Protein AF-A0ABD3QKC7-F1 (afdb_monomer)

Radius of gyration: 26.14 Å; Cα contacts (8 Å, |Δi|>4): 219; chains: 1; bounding box: 58×57×64 Å

Structure (mmCIF, N/CA/C/O backbone):
data_AF-A0ABD3QKC7-F1
#
_entry.id   AF-A0ABD3QKC7-F1
#
loop_
_atom_site.group_PDB
_atom_site.id
_atom_site.type_symbol
_atom_site.label_atom_id
_atom_site.label_alt_id
_atom_site.label_comp_id
_atom_site.label_asym_id
_atom_site.label_entity_id
_atom_site.label_seq_id
_atom_site.pdbx_PDB_ins_code
_atom_site.Cartn_x
_atom_site.Cartn_y
_atom_site.Cartn_z
_atom_site.occupancy
_atom_site.B_iso_or_equiv
_atom_site.auth_seq_id
_atom_site.auth_comp_id
_atom_site.auth_asym_id
_atom_site.auth_atom_id
_atom_site.pdbx_PDB_model_num
ATOM 1 N N . MET A 1 1 ? -6.812 -25.925 -1.167 1.00 49.53 1 MET A N 1
ATOM 2 C CA . MET A 1 1 ? -7.704 -25.688 -0.002 1.00 49.53 1 MET A CA 1
ATOM 3 C C . MET A 1 1 ? -7.138 -24.665 0.975 1.00 49.53 1 MET A C 1
ATOM 5 O O . MET A 1 1 ? -7.892 -23.784 1.347 1.00 49.53 1 MET A O 1
ATOM 9 N N . ALA A 1 2 ? -5.871 -24.757 1.408 1.00 46.62 2 ALA A N 1
ATOM 10 C CA . ALA A 1 2 ? -5.227 -23.645 2.121 1.00 46.62 2 ALA A CA 1
ATOM 11 C C . ALA A 1 2 ? -4.915 -22.477 1.170 1.00 46.62 2 ALA A C 1
ATOM 13 O O . ALA A 1 2 ? -5.170 -21.351 1.527 1.00 46.62 2 ALA A O 1
ATOM 14 N N . ALA A 1 3 ? -4.501 -22.750 -0.070 1.00 52.16 3 ALA A N 1
ATOM 15 C CA . ALA A 1 3 ? -4.244 -21.737 -1.102 1.00 52.16 3 ALA A CA 1
ATOM 16 C C . ALA A 1 3 ? -5.506 -21.183 -1.810 1.00 52.16 3 ALA A C 1
ATOM 18 O O . ALA A 1 3 ? -5.407 -20.630 -2.895 1.00 52.16 3 ALA A O 1
ATOM 19 N N . ASP A 1 4 ? -6.704 -21.417 -1.264 1.00 60.38 4 ASP A N 1
ATOM 20 C CA . ASP A 1 4 ? -7.935 -20.851 -1.834 1.00 60.38 4 ASP A CA 1
ATOM 21 C C . ASP A 1 4 ? -8.142 -19.450 -1.250 1.00 60.38 4 ASP A C 1
ATOM 23 O O . ASP A 1 4 ? -8.350 -19.309 -0.043 1.00 60.38 4 ASP A O 1
ATOM 27 N N . ASP A 1 5 ? -8.101 -18.426 -2.100 1.00 57.91 5 ASP A N 1
ATOM 28 C CA . ASP A 1 5 ? -8.222 -17.017 -1.711 1.00 57.91 5 ASP A CA 1
ATOM 29 C C . ASP A 1 5 ? -9.525 -16.692 -0.966 1.00 57.91 5 ASP A C 1
ATOM 31 O O . ASP A 1 5 ? -9.583 -15.737 -0.189 1.00 57.91 5 ASP A O 1
ATOM 35 N N . ASN A 1 6 ? -10.564 -17.516 -1.122 1.00 64.56 6 ASN A N 1
ATOM 36 C CA . ASN A 1 6 ? -11.823 -17.351 -0.397 1.00 64.56 6 ASN A CA 1
ATOM 37 C C . ASN A 1 6 ? -11.833 -18.021 0.993 1.00 64.56 6 ASN A C 1
ATOM 39 O O . ASN A 1 6 ? -12.769 -17.823 1.783 1.00 64.56 6 ASN A O 1
ATOM 43 N N . CYS A 1 7 ? -10.810 -18.809 1.339 1.00 69.00 7 CYS A N 1
ATOM 44 C CA . CYS A 1 7 ? -10.736 -19.543 2.598 1.00 69.00 7 CYS A CA 1
ATOM 45 C C . CYS A 1 7 ? -10.133 -18.687 3.725 1.00 69.00 7 CYS A C 1
ATOM 47 O O . CYS A 1 7 ? -8.927 -18.649 3.941 1.00 69.00 7 CYS A O 1
ATOM 49 N N . LYS A 1 8 ? -10.984 -18.016 4.513 1.00 72.38 8 LYS A N 1
ATOM 50 C CA . LYS A 1 8 ? -10.527 -17.200 5.656 1.00 72.38 8 LYS A CA 1
ATOM 51 C C . LYS A 1 8 ? -9.713 -18.029 6.664 1.00 72.38 8 LYS A C 1
ATOM 53 O O . LYS A 1 8 ? -10.213 -19.032 7.176 1.00 72.38 8 LYS A O 1
ATOM 58 N N . ALA A 1 9 ? -8.535 -17.536 7.052 1.00 75.12 9 ALA A N 1
ATOM 59 C CA . ALA A 1 9 ? -7.581 -18.231 7.927 1.00 75.12 9 ALA A CA 1
ATOM 60 C C . ALA A 1 9 ? -8.187 -18.797 9.231 1.00 75.12 9 ALA A C 1
ATOM 62 O O . ALA A 1 9 ? -7.941 -19.948 9.586 1.00 75.12 9 ALA A O 1
ATOM 63 N N . TYR A 1 10 ? -9.056 -18.051 9.926 1.00 77.88 10 TYR A N 1
ATOM 64 C CA . TYR A 1 10 ? -9.695 -18.558 11.152 1.00 77.88 10 TYR A CA 1
ATOM 65 C C . TYR A 1 10 ? -10.613 -19.771 10.896 1.00 77.88 10 TYR A C 1
ATOM 67 O O . TYR A 1 10 ? -10.738 -20.638 11.758 1.00 77.88 10 TYR A O 1
ATOM 75 N N . ARG A 1 11 ? -11.246 -19.866 9.714 1.00 78.12 11 ARG A N 1
ATOM 76 C CA . ARG A 1 11 ? -12.068 -21.025 9.318 1.00 78.12 11 ARG A CA 1
ATOM 77 C C . ARG A 1 11 ? -11.198 -22.226 8.971 1.00 78.12 11 ARG A C 1
ATOM 79 O O . ARG A 1 11 ? -11.583 -23.354 9.268 1.00 78.12 11 ARG A O 1
ATOM 86 N N . TRP A 1 12 ? -10.031 -21.979 8.383 1.00 82.00 12 TRP A N 1
ATOM 87 C CA . TRP A 1 12 ? -9.035 -23.014 8.142 1.00 82.00 12 TRP A CA 1
ATOM 88 C C . TRP A 1 12 ? -8.536 -23.607 9.467 1.00 82.00 12 TRP A C 1
ATOM 90 O O . TRP A 1 12 ? -8.654 -24.814 9.674 1.00 82.00 12 TRP A O 1
ATOM 100 N N . HIS A 1 13 ? -8.116 -22.769 10.423 1.00 79.69 13 HIS A N 1
ATOM 101 C CA . HIS A 1 13 ? -7.708 -23.240 11.752 1.00 79.69 13 HIS A CA 1
ATOM 102 C C . HIS A 1 13 ? -8.843 -23.930 12.507 1.00 79.69 13 HIS A C 1
ATOM 104 O O . HIS A 1 13 ? -8.597 -24.920 13.191 1.00 79.69 13 HIS A O 1
ATOM 110 N N . PHE A 1 14 ? -10.087 -23.470 12.356 1.00 82.19 14 PHE A N 1
ATOM 111 C CA . PHE A 1 14 ? -11.243 -24.154 12.931 1.00 82.19 14 PHE A CA 1
ATOM 112 C C . PHE A 1 14 ? -11.408 -25.578 12.381 1.00 82.19 14 PHE A C 1
ATOM 114 O O . PHE A 1 14 ? -11.665 -26.510 13.138 1.00 82.19 14 PHE A O 1
ATOM 121 N N . LYS A 1 15 ? -11.233 -25.764 11.069 1.00 83.75 15 LYS A N 1
ATOM 122 C CA . LYS A 1 15 ? -11.406 -27.067 10.420 1.00 83.75 15 LYS A CA 1
ATOM 123 C C . LYS A 1 15 ? -10.240 -28.021 10.684 1.00 83.75 15 LYS A C 1
ATOM 125 O O . LYS A 1 15 ? -10.477 -29.205 10.893 1.00 83.75 15 LYS A O 1
ATOM 130 N N . TYR A 1 16 ? -9.007 -27.518 10.666 1.00 81.06 16 TYR A N 1
ATOM 131 C CA . TYR A 1 16 ? -7.815 -28.367 10.679 1.00 81.06 16 TYR A CA 1
ATOM 132 C C . TYR A 1 16 ? -7.067 -28.349 12.015 1.00 81.06 16 TYR A C 1
ATOM 134 O O . TYR A 1 16 ? -6.617 -29.392 12.458 1.00 81.06 16 TYR A O 1
ATOM 142 N N . SER A 1 17 ? -6.976 -27.220 12.721 1.00 80.94 17 SER A N 1
ATOM 143 C CA . SER A 1 17 ? -6.138 -27.109 13.932 1.00 80.94 17 SER A CA 1
ATOM 144 C C . SER A 1 17 ? -6.917 -27.201 15.251 1.00 80.94 17 SER A C 1
ATOM 146 O O . SER A 1 17 ? -6.368 -27.643 16.262 1.00 80.94 17 SER A O 1
ATOM 148 N N . TYR A 1 18 ? -8.181 -26.770 15.268 1.00 81.50 18 TYR A N 1
ATOM 149 C CA . TYR A 1 18 ? -8.979 -26.594 16.489 1.00 81.50 18 TYR A CA 1
ATOM 150 C C . TYR A 1 18 ? -9.268 -27.906 17.217 1.00 81.50 18 TYR A C 1
ATOM 152 O O . TYR A 1 18 ? -9.187 -27.955 18.441 1.00 81.50 18 TYR A O 1
ATOM 160 N N . GLN A 1 19 ? -9.586 -28.969 16.473 1.00 82.56 19 GLN A N 1
ATOM 161 C CA . GLN A 1 19 ? -9.831 -30.294 17.053 1.00 82.56 19 GLN A CA 1
ATOM 162 C C . GLN A 1 19 ? -8.537 -31.088 17.279 1.00 82.56 19 GLN A C 1
ATOM 164 O O . GLN A 1 19 ? -8.495 -31.946 18.155 1.00 82.56 19 GLN A O 1
ATOM 169 N N . GLN A 1 20 ? -7.475 -30.788 16.524 1.00 81.12 20 GLN A N 1
ATOM 170 C CA . GLN A 1 20 ? -6.199 -31.505 16.601 1.00 81.12 20 GLN A CA 1
ATOM 171 C C . GLN A 1 20 ? -5.325 -31.050 17.777 1.00 81.12 20 GLN A C 1
ATOM 173 O O . GLN A 1 20 ? -4.552 -31.837 18.316 1.00 81.12 20 GLN A O 1
ATOM 178 N N . THR A 1 21 ? -5.453 -29.793 18.214 1.00 81.31 21 THR A N 1
ATOM 179 C CA . THR A 1 21 ? -4.645 -29.237 19.308 1.00 81.31 21 THR A CA 1
ATOM 180 C C . THR A 1 21 ? -5.534 -28.692 20.422 1.00 81.31 21 THR A C 1
ATOM 182 O O . THR A 1 21 ? -6.470 -27.932 20.191 1.00 81.31 21 THR A O 1
ATOM 185 N N . LYS A 1 22 ? -5.231 -29.050 21.676 1.00 79.38 22 LYS A N 1
ATOM 186 C CA . LYS A 1 22 ? -6.063 -28.656 22.830 1.00 79.38 22 LYS A CA 1
ATOM 187 C C . LYS A 1 22 ? -6.044 -27.146 23.110 1.00 79.38 22 LYS A C 1
ATOM 189 O O . LYS A 1 22 ? -7.022 -26.623 23.650 1.00 79.38 22 LYS A O 1
ATOM 194 N N . VAL A 1 23 ? -4.943 -26.470 22.763 1.00 79.75 23 VAL A N 1
ATOM 195 C CA . VAL A 1 23 ? -4.662 -25.069 23.130 1.00 79.75 23 VAL A CA 1
ATOM 196 C C . VAL A 1 23 ? -4.372 -24.199 21.904 1.00 79.75 23 VAL A C 1
ATOM 198 O O . VAL A 1 23 ? -5.058 -23.200 21.699 1.00 79.75 23 VAL A O 1
ATOM 201 N N . LEU A 1 24 ? -3.407 -24.580 21.062 1.00 77.88 24 LEU A N 1
ATOM 202 C CA . LEU A 1 24 ? -2.926 -23.725 19.966 1.00 77.88 24 LEU A CA 1
ATOM 203 C C . LEU A 1 24 ? -4.003 -23.419 18.916 1.00 77.88 24 LEU A C 1
ATOM 205 O O . LEU A 1 24 ? -4.149 -22.275 18.499 1.00 77.88 24 LEU A O 1
ATOM 209 N N . GLY A 1 25 ? -4.831 -24.395 18.551 1.00 78.44 25 GLY A N 1
ATOM 210 C CA . GLY A 1 25 ? -5.924 -24.209 17.597 1.00 78.44 25 GLY A CA 1
ATOM 211 C C . GLY A 1 25 ? -7.016 -23.282 18.129 1.00 78.44 25 GLY A C 1
ATOM 212 O O . GLY A 1 25 ? -7.559 -22.471 17.377 1.00 78.44 25 GLY A O 1
ATOM 213 N N . LYS A 1 26 ? -7.297 -23.336 19.439 1.00 82.38 26 LYS A N 1
ATOM 214 C CA . LYS A 1 26 ? -8.214 -22.395 20.102 1.00 82.38 26 LYS A CA 1
ATOM 215 C C . LYS A 1 26 ? -7.640 -20.981 20.104 1.00 82.38 26 LYS A C 1
ATOM 217 O O . LYS A 1 26 ? -8.355 -20.042 19.762 1.00 82.38 26 LYS A O 1
ATOM 222 N N . LEU A 1 27 ? -6.358 -20.840 20.445 1.00 81.69 27 LEU A N 1
ATOM 223 C CA . LEU A 1 27 ? -5.660 -19.555 20.449 1.00 81.69 27 LEU A CA 1
ATOM 224 C C . LEU A 1 27 ? -5.645 -18.924 19.051 1.00 81.69 27 LEU A C 1
ATOM 226 O O . LEU A 1 27 ? -6.044 -17.772 18.908 1.00 81.69 27 LEU A O 1
ATOM 230 N N . ALA A 1 28 ? -5.280 -19.691 18.021 1.00 80.25 28 ALA A N 1
ATOM 231 C CA . ALA A 1 28 ? -5.269 -19.231 16.635 1.00 80.25 28 ALA A CA 1
ATOM 232 C C . ALA A 1 28 ? -6.654 -18.735 16.191 1.00 80.25 28 ALA A C 1
ATOM 234 O O . ALA A 1 28 ? -6.777 -17.640 15.645 1.00 80.25 28 ALA A O 1
ATOM 235 N N . CYS A 1 29 ? -7.722 -19.481 16.501 1.00 80.94 29 CYS A N 1
ATOM 236 C CA . CYS A 1 29 ? -9.087 -19.046 16.199 1.00 80.94 29 CYS A CA 1
ATOM 237 C C . CYS A 1 29 ? -9.448 -17.740 16.922 1.00 80.94 29 CYS A C 1
ATOM 239 O O . CYS A 1 29 ? -10.023 -16.844 16.310 1.00 80.94 29 CYS A O 1
ATOM 241 N N . LEU A 1 30 ? -9.096 -17.601 18.204 1.00 79.88 30 LEU A N 1
ATOM 242 C CA . LEU A 1 30 ? -9.386 -16.392 18.978 1.00 79.88 30 LEU A CA 1
ATOM 243 C C . LEU A 1 30 ? -8.638 -15.173 18.440 1.00 79.88 30 LEU A C 1
ATOM 245 O O . LEU A 1 30 ? -9.254 -14.127 18.251 1.00 79.88 30 LEU A O 1
ATOM 249 N N . VAL A 1 31 ? -7.342 -15.303 18.161 1.00 80.06 31 VAL A N 1
ATOM 250 C CA . VAL A 1 31 ? -6.516 -14.213 17.624 1.00 80.06 31 VAL A CA 1
ATOM 251 C C . VAL A 1 31 ? -7.019 -13.783 16.245 1.00 80.06 31 VAL A C 1
ATOM 253 O O . VAL A 1 31 ? -7.258 -12.597 16.031 1.00 80.06 31 VAL A O 1
ATOM 256 N N . LEU A 1 32 ? -7.282 -14.735 15.348 1.00 76.69 32 LEU A N 1
ATOM 257 C CA . LEU A 1 32 ? -7.680 -14.457 13.964 1.00 76.69 32 LEU A CA 1
ATOM 258 C C . LEU A 1 32 ? -9.161 -14.066 13.808 1.00 76.69 32 LEU A C 1
ATOM 260 O O . LEU A 1 32 ? -9.553 -13.534 12.772 1.00 76.69 32 LEU A O 1
ATOM 264 N N . SER A 1 33 ? -9.999 -14.320 14.818 1.00 76.00 33 SER A N 1
ATOM 265 C CA . SER A 1 33 ? -11.412 -13.900 14.830 1.00 76.00 33 SER A CA 1
ATOM 266 C C . SER A 1 33 ? -11.614 -12.424 15.186 1.00 76.00 33 SER A C 1
ATOM 268 O O . SER A 1 33 ? -12.692 -11.872 14.942 1.00 76.00 33 SER A O 1
ATOM 270 N N . LYS A 1 34 ? -10.598 -11.763 15.759 1.00 75.88 34 LYS A N 1
ATOM 271 C CA . LYS A 1 34 ? -10.686 -10.357 16.165 1.00 75.88 34 LYS A CA 1
ATOM 272 C C . LYS A 1 34 ? -10.708 -9.459 14.933 1.00 75.88 34 LYS A C 1
ATOM 274 O O . LYS A 1 34 ? -9.722 -9.309 14.226 1.00 75.88 34 LYS A O 1
ATOM 279 N N . ILE A 1 35 ? -11.850 -8.817 14.707 1.00 74.06 35 ILE A N 1
ATOM 280 C CA . ILE A 1 35 ? -12.051 -7.919 13.562 1.00 74.06 35 ILE A CA 1
ATOM 281 C C . ILE A 1 35 ? -11.315 -6.581 13.757 1.00 74.06 35 ILE A C 1
ATOM 283 O O . ILE A 1 35 ? -10.941 -5.926 12.788 1.00 74.06 35 ILE A O 1
ATOM 287 N N . LEU A 1 36 ? -11.127 -6.156 15.010 1.00 73.75 36 LEU A N 1
ATOM 288 C CA . LEU A 1 36 ? -10.512 -4.883 15.383 1.00 73.75 36 LEU A CA 1
ATOM 289 C C . LEU A 1 36 ? -9.556 -5.080 16.567 1.00 73.75 36 LEU A C 1
ATOM 291 O O . LEU A 1 36 ? -9.815 -5.901 17.446 1.00 73.75 36 LEU A O 1
ATOM 295 N N . GLY A 1 37 ? -8.480 -4.291 16.602 1.00 78.19 37 GLY A N 1
ATOM 296 C CA . GLY A 1 37 ? -7.593 -4.163 17.764 1.00 78.19 37 GLY A CA 1
ATOM 297 C C . GLY A 1 37 ? -8.126 -3.195 18.833 1.00 78.19 37 GLY A C 1
ATOM 298 O O . GLY A 1 37 ? -9.148 -2.527 18.639 1.00 78.19 37 GLY A O 1
ATOM 299 N N . ILE A 1 38 ? -7.398 -3.081 19.950 1.00 80.31 38 ILE A N 1
ATOM 300 C CA . ILE A 1 38 ? -7.804 -2.307 21.139 1.00 80.31 38 ILE A CA 1
ATOM 301 C C . ILE A 1 38 ? -7.946 -0.795 20.884 1.00 80.31 38 ILE A C 1
ATOM 303 O O . ILE A 1 38 ? -8.857 -0.166 21.420 1.00 80.31 38 ILE A O 1
ATOM 307 N N . GLY A 1 39 ? -7.154 -0.219 19.974 1.00 82.69 39 GLY A N 1
ATOM 308 C CA . GLY A 1 39 ? -7.138 1.231 19.730 1.00 82.69 39 GLY A CA 1
ATOM 309 C C . GLY A 1 39 ? -8.471 1.830 19.251 1.00 82.69 39 GLY A C 1
ATOM 310 O O . GLY A 1 39 ? -8.743 3.013 19.456 1.00 82.69 39 GLY A O 1
ATOM 311 N N . THR A 1 40 ? -9.363 1.037 18.643 1.00 80.69 40 THR A N 1
ATOM 312 C CA . THR A 1 40 ? -10.711 1.535 18.295 1.00 80.69 40 THR A CA 1
ATOM 313 C C . THR A 1 40 ? -11.579 1.716 19.540 1.00 80.69 40 THR A C 1
ATOM 315 O O . THR A 1 40 ? -12.308 2.704 19.638 1.00 80.69 40 THR A O 1
ATOM 318 N N . ALA A 1 41 ? -11.468 0.809 20.513 1.00 82.75 41 ALA A N 1
ATOM 319 C CA . ALA A 1 41 ? -12.153 0.941 21.792 1.00 82.75 41 ALA A CA 1
ATOM 320 C C . ALA A 1 41 ? -11.623 2.149 22.582 1.00 82.75 41 ALA A C 1
ATOM 322 O O . ALA A 1 41 ? -12.416 2.911 23.133 1.00 82.75 41 ALA A O 1
ATOM 323 N N . GLU A 1 42 ? -10.312 2.397 22.555 1.00 88.31 42 GLU A N 1
ATOM 324 C CA . GLU A 1 42 ? -9.696 3.561 23.207 1.00 88.31 42 GLU A CA 1
ATOM 325 C C . GLU A 1 42 ? -10.167 4.894 22.614 1.00 88.31 42 GLU A C 1
ATOM 327 O O . GLU A 1 42 ? -10.550 5.808 23.351 1.00 88.31 42 GLU A O 1
ATOM 332 N N . ARG A 1 43 ? -10.221 5.005 21.278 1.00 85.56 43 ARG A N 1
ATOM 333 C CA . ARG A 1 43 ? -10.761 6.196 20.596 1.00 85.56 43 ARG A CA 1
ATOM 334 C C . ARG A 1 43 ? -12.222 6.451 20.959 1.00 85.56 43 ARG A C 1
ATOM 336 O O . ARG A 1 43 ? -12.604 7.591 21.224 1.00 85.56 43 ARG A O 1
ATOM 343 N N . ASN A 1 44 ? -13.026 5.393 21.023 1.00 86.56 44 ASN A N 1
ATOM 344 C CA . ASN A 1 44 ? -14.421 5.477 21.445 1.00 86.56 44 ASN A CA 1
ATOM 345 C C . ASN A 1 44 ? -14.549 5.920 22.907 1.00 86.56 44 ASN A C 1
ATOM 347 O O . ASN A 1 44 ? -15.368 6.781 23.231 1.00 86.56 44 ASN A O 1
ATOM 351 N N . TRP A 1 45 ? -13.694 5.397 23.784 1.00 87.69 45 TRP A N 1
ATOM 352 C CA . TRP A 1 45 ? -13.650 5.797 25.185 1.00 87.69 45 TRP A CA 1
ATOM 353 C C . TRP A 1 45 ? -13.248 7.264 25.365 1.00 87.69 45 TRP A C 1
ATOM 355 O O . TRP A 1 45 ? -13.809 7.953 26.215 1.00 87.69 45 TRP A O 1
ATOM 365 N N . LYS A 1 46 ? -12.343 7.791 24.530 1.00 88.31 46 LYS A N 1
ATOM 366 C CA . LYS A 1 46 ? -11.983 9.219 24.527 1.00 88.31 46 LYS A CA 1
ATOM 367 C C . LYS A 1 46 ? -13.206 10.122 24.313 1.00 88.31 46 LYS A C 1
ATOM 369 O O . LYS A 1 46 ? -13.341 11.119 25.018 1.00 88.31 46 LYS A O 1
ATOM 374 N N . GLN A 1 47 ? -14.122 9.751 23.415 1.00 84.69 47 GLN A N 1
ATOM 375 C CA . GLN A 1 47 ? -15.366 10.504 23.184 1.00 84.69 47 GLN A CA 1
ATOM 376 C C . GLN A 1 47 ? -16.299 10.462 24.399 1.00 84.69 47 GLN A C 1
ATOM 378 O O . GLN A 1 47 ? -16.844 11.487 24.803 1.00 84.69 47 GLN A O 1
ATOM 383 N N . VAL A 1 48 ? -16.432 9.296 25.036 1.00 86.12 48 VAL A N 1
ATOM 384 C CA . VAL A 1 48 ? -17.227 9.151 26.267 1.00 86.12 48 VAL A CA 1
ATOM 385 C C . VAL A 1 48 ? -16.634 9.985 27.407 1.00 86.12 48 VAL A C 1
ATOM 387 O O . VAL A 1 48 ? -17.377 10.647 28.134 1.00 86.12 48 VAL A O 1
ATOM 390 N N . LYS A 1 49 ? -15.301 10.011 27.542 1.00 88.69 49 LYS A N 1
ATOM 391 C CA . LYS A 1 49 ? -14.606 10.848 28.530 1.00 88.69 49 LYS A CA 1
ATOM 392 C C . LYS A 1 49 ? -14.872 12.336 28.313 1.00 88.69 49 LYS A C 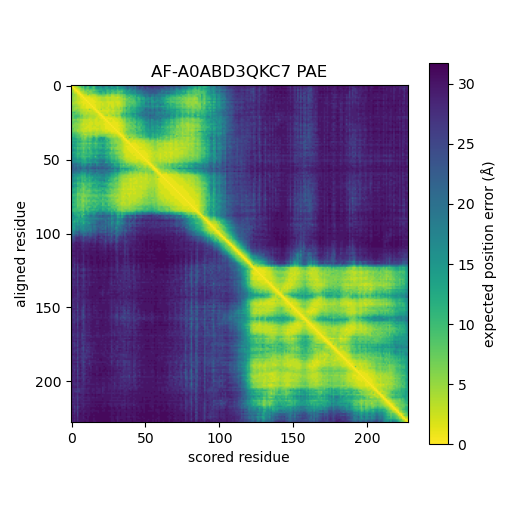1
ATOM 394 O O . LYS A 1 49 ? -15.152 13.015 29.290 1.00 88.69 49 LYS A O 1
ATOM 399 N N . ALA A 1 50 ? -14.856 12.818 27.069 1.00 85.06 50 ALA A N 1
ATOM 400 C CA . ALA A 1 50 ? -15.113 14.227 26.751 1.00 85.06 50 ALA A CA 1
ATOM 401 C C . ALA A 1 50 ? -16.531 14.693 27.138 1.00 85.06 50 ALA A C 1
ATOM 403 O O . ALA A 1 50 ? -16.745 15.862 27.456 1.00 85.06 50 ALA A O 1
ATOM 404 N N . VAL A 1 51 ? -17.510 13.784 27.127 1.00 85.38 51 VAL A N 1
ATOM 405 C CA . VAL A 1 51 ? -18.861 14.073 27.629 1.00 85.38 51 VAL A CA 1
ATOM 406 C C . VAL A 1 51 ? -18.907 14.050 29.150 1.00 85.38 51 VAL A C 1
ATOM 408 O O . VAL A 1 51 ? -19.474 14.956 29.752 1.00 85.38 51 VAL A O 1
ATOM 411 N N . LYS A 1 52 ? -18.267 13.060 29.786 1.00 83.81 52 LYS A N 1
ATOM 412 C CA . LYS A 1 52 ? -18.204 12.974 31.254 1.00 83.81 52 LYS A CA 1
ATOM 413 C C . LYS A 1 52 ? -17.438 14.132 31.897 1.00 83.81 52 LYS A C 1
ATOM 415 O O . LYS A 1 52 ? -17.814 14.560 32.978 1.00 83.81 52 LYS A O 1
ATOM 420 N N . SER A 1 53 ? -16.392 14.641 31.247 1.00 85.69 53 SER A N 1
ATOM 421 C CA . SER A 1 53 ? -15.606 15.782 31.730 1.00 85.69 53 SER A CA 1
ATOM 422 C C . SER A 1 53 ? -16.292 17.133 31.519 1.00 85.69 53 SER A C 1
ATOM 424 O O . SER A 1 53 ? -15.721 18.160 31.867 1.00 85.69 53 SER A O 1
ATOM 426 N N . GLY A 1 54 ? -17.483 17.163 30.910 1.00 80.06 54 GLY A N 1
ATOM 427 C CA . GLY A 1 54 ? -18.189 18.405 30.606 1.00 80.06 54 GLY A CA 1
ATOM 428 C C . GLY A 1 54 ? -17.594 19.195 29.437 1.00 80.06 54 GLY A C 1
ATOM 429 O O . GLY A 1 54 ? -18.133 20.230 29.075 1.00 80.06 54 GLY A O 1
ATOM 430 N N . GLN A 1 55 ? -16.544 18.710 28.766 1.00 81.62 55 GLN A N 1
ATOM 431 C CA . GLN A 1 55 ? -15.977 19.388 27.591 1.00 81.62 55 GLN A CA 1
ATOM 432 C C . GLN A 1 55 ? -16.975 19.454 26.418 1.00 81.62 55 GLN A C 1
ATOM 434 O O . GLN A 1 55 ? -16.878 20.314 25.546 1.00 81.62 55 GLN A O 1
ATOM 439 N N . ARG A 1 56 ? -17.961 18.548 26.399 1.00 74.44 56 ARG A N 1
ATOM 440 C CA . ARG A 1 56 ? -19.050 18.505 25.416 1.00 74.44 56 ARG A CA 1
ATOM 441 C C . ARG A 1 56 ? -20.436 18.580 26.069 1.00 74.44 56 ARG A C 1
ATOM 443 O O . ARG A 1 56 ? -21.262 17.695 25.855 1.00 74.44 56 ARG A O 1
ATOM 450 N N . VAL A 1 57 ? -20.711 19.663 26.803 1.00 70.50 57 VAL A N 1
ATOM 451 C CA . VAL A 1 57 ? -21.979 19.887 27.541 1.00 70.50 57 VAL A CA 1
ATOM 452 C C . VAL A 1 57 ? -23.261 19.744 26.704 1.00 70.50 57 VAL A C 1
ATOM 454 O O . VAL A 1 57 ? -24.265 19.252 27.205 1.00 70.50 57 VAL A O 1
ATOM 457 N N . ASN A 1 58 ? -23.232 20.092 25.413 1.00 75.31 58 ASN A N 1
ATOM 458 C CA . ASN A 1 58 ? -24.418 20.032 24.540 1.00 75.31 58 ASN A CA 1
ATOM 459 C C . ASN A 1 58 ? -24.701 18.632 23.961 1.00 75.31 58 ASN A C 1
ATOM 461 O O . ASN A 1 58 ? -25.692 18.425 23.251 1.00 75.31 58 ASN A O 1
ATOM 465 N N . THR A 1 59 ? -23.832 17.654 24.232 1.00 75.75 59 THR A N 1
ATOM 466 C CA . THR A 1 59 ? -23.938 16.298 23.680 1.00 75.75 59 THR A CA 1
ATOM 467 C C . THR A 1 59 ? -24.346 15.353 24.797 1.00 75.75 59 THR A C 1
ATOM 469 O O . THR A 1 59 ? -23.539 15.001 25.650 1.00 75.75 59 THR A O 1
ATOM 472 N N . SER A 1 60 ? -25.611 14.928 24.799 1.00 81.38 60 SER A N 1
ATOM 473 C CA . SER A 1 60 ? -26.072 13.934 25.767 1.00 81.38 60 SER A CA 1
ATOM 474 C C . SER A 1 60 ? -25.361 12.590 25.566 1.00 81.38 60 SER A C 1
ATOM 476 O O . SER A 1 60 ? -24.849 12.269 24.482 1.00 81.38 60 SER A O 1
ATOM 478 N N . ILE A 1 61 ? -25.359 11.771 26.618 1.00 83.69 61 ILE A N 1
ATOM 479 C CA . ILE A 1 61 ? -24.739 10.444 26.596 1.00 83.69 61 ILE A CA 1
ATOM 480 C C . ILE A 1 61 ? -25.334 9.542 25.503 1.00 83.69 61 ILE A C 1
ATOM 482 O O . ILE A 1 61 ? -24.600 8.796 24.859 1.00 83.69 61 ILE A O 1
ATOM 486 N N . ASP A 1 62 ? -26.626 9.691 25.198 1.00 86.06 62 ASP A N 1
ATOM 487 C CA . ASP A 1 62 ? -27.305 8.938 24.139 1.00 86.06 62 ASP A CA 1
ATOM 488 C C . ASP A 1 62 ? -26.811 9.289 22.737 1.00 86.06 62 ASP A C 1
ATOM 490 O O . ASP A 1 62 ? -26.590 8.397 21.912 1.00 86.06 62 ASP A O 1
ATOM 494 N N . LYS A 1 63 ? -26.606 10.583 22.453 1.00 86.81 63 LYS A N 1
ATOM 495 C CA . LYS A 1 63 ? -26.045 11.031 21.167 1.00 86.81 63 LYS A CA 1
ATOM 496 C C . LYS A 1 63 ? -24.626 10.492 20.993 1.00 86.81 63 LYS A C 1
ATOM 498 O O . LYS A 1 63 ? -24.277 9.998 19.924 1.00 86.81 63 LYS A O 1
ATOM 503 N N . THR A 1 64 ? -23.853 10.500 22.072 1.00 85.81 64 THR A N 1
ATOM 504 C CA . THR A 1 64 ? -22.474 9.998 22.102 1.00 85.81 64 THR A CA 1
ATOM 505 C C . THR A 1 64 ? -22.418 8.491 21.915 1.00 85.81 64 THR A C 1
ATOM 507 O O . THR A 1 64 ? -21.617 8.003 21.123 1.00 85.81 64 THR A O 1
ATOM 510 N N . ARG A 1 65 ? -23.324 7.741 22.555 1.00 86.50 65 ARG A N 1
ATOM 511 C CA . ARG A 1 65 ? -23.465 6.296 22.348 1.00 86.50 65 ARG A CA 1
ATOM 512 C C . ARG A 1 65 ? -23.736 5.976 20.881 1.00 86.50 65 ARG A C 1
ATOM 514 O O . ARG A 1 65 ? -23.073 5.111 20.321 1.00 86.50 65 ARG A O 1
ATOM 521 N N . LYS A 1 66 ? -24.667 6.693 20.242 1.00 90.25 66 LYS A N 1
ATOM 522 C CA . LYS A 1 66 ? -24.971 6.513 18.812 1.00 90.25 66 LYS A CA 1
ATOM 523 C C . LYS A 1 66 ? -23.755 6.813 17.934 1.00 90.25 66 LYS A C 1
ATOM 525 O O . LYS A 1 66 ? -23.430 6.007 17.071 1.00 90.25 66 LYS A O 1
ATOM 530 N N . GLN A 1 67 ? -23.052 7.918 18.183 1.00 85.50 67 GLN A N 1
ATOM 531 C CA . GLN A 1 67 ? -21.838 8.279 17.440 1.00 85.50 67 GLN A CA 1
ATOM 532 C C . GLN A 1 67 ? -20.737 7.220 17.575 1.00 85.50 67 GLN A C 1
ATOM 534 O O . GLN A 1 67 ? -20.169 6.791 16.573 1.00 85.50 67 GLN A O 1
ATOM 539 N N . VAL A 1 68 ? -20.479 6.758 18.801 1.00 87.12 68 VAL A N 1
ATOM 540 C CA . VAL A 1 68 ? -19.496 5.708 19.095 1.00 87.12 68 VAL A CA 1
ATOM 541 C C . VAL A 1 68 ? -19.861 4.396 18.399 1.00 87.12 68 VAL A C 1
ATOM 543 O O . VAL A 1 68 ? -18.991 3.765 17.804 1.00 87.12 68 VAL A O 1
ATOM 546 N N . LEU A 1 69 ? -21.137 3.999 18.423 1.00 87.19 69 LEU A N 1
ATOM 547 C CA . LEU A 1 69 ? -21.608 2.780 17.760 1.00 87.19 69 LEU A CA 1
ATOM 548 C C . LEU A 1 69 ? -21.477 2.862 16.236 1.00 87.19 69 LEU A C 1
ATOM 550 O O . LEU A 1 69 ? -20.936 1.940 15.631 1.00 87.19 69 LEU A O 1
ATOM 554 N N . ILE A 1 70 ? -21.903 3.971 15.621 1.00 88.12 70 ILE A N 1
ATOM 555 C CA . ILE A 1 70 ? -21.788 4.181 14.168 1.00 88.12 70 ILE A CA 1
ATOM 556 C C . ILE A 1 70 ? -20.317 4.140 13.744 1.00 88.12 70 ILE A C 1
ATOM 558 O O . ILE A 1 70 ? -19.961 3.459 12.783 1.00 88.12 70 ILE A O 1
ATOM 562 N N . TYR A 1 71 ? -19.445 4.826 14.486 1.00 84.50 71 TYR A N 1
ATOM 563 C CA . TYR A 1 71 ? -18.015 4.824 14.204 1.00 84.50 71 TYR A CA 1
ATOM 564 C C . TYR A 1 71 ? -17.400 3.429 14.372 1.00 84.50 71 TYR A C 1
ATOM 566 O O . TYR A 1 71 ? -16.656 2.982 13.500 1.00 84.50 71 TYR A O 1
ATOM 574 N N . ALA A 1 72 ? -17.736 2.712 15.450 1.00 82.56 72 ALA A N 1
ATOM 575 C CA . ALA A 1 72 ? -17.267 1.348 15.684 1.00 82.56 72 ALA A CA 1
ATOM 576 C C . ALA A 1 72 ? -17.685 0.405 14.549 1.00 82.56 72 ALA A C 1
ATOM 578 O O . ALA A 1 72 ? -16.848 -0.327 14.024 1.00 82.56 72 ALA A O 1
ATOM 579 N N . GLN A 1 73 ? -18.950 0.470 14.129 1.00 85.50 73 GLN A N 1
ATOM 580 C CA . GLN A 1 73 ? -19.488 -0.354 13.052 1.00 85.50 73 GLN A CA 1
ATOM 581 C C . GLN A 1 73 ? -18.828 -0.032 11.706 1.00 85.50 73 GLN A C 1
ATOM 583 O O . GLN A 1 73 ? -18.425 -0.942 10.984 1.00 85.50 73 GLN A O 1
ATOM 588 N N . TYR A 1 74 ? -18.626 1.249 11.390 1.00 86.94 74 TYR A N 1
ATOM 589 C CA . TYR A 1 74 ? -17.891 1.660 10.194 1.00 86.94 74 TYR A CA 1
ATOM 590 C C . TYR A 1 74 ? -16.447 1.137 10.196 1.00 86.94 74 TYR A C 1
ATOM 592 O O . TYR A 1 74 ? -15.979 0.582 9.199 1.00 86.94 74 TYR A O 1
ATOM 600 N N . GLN A 1 75 ? -15.738 1.263 11.324 1.00 82.38 75 GLN A N 1
ATOM 601 C CA . GLN A 1 75 ? -14.380 0.731 11.450 1.00 82.38 75 GLN A CA 1
ATOM 602 C C . GLN A 1 75 ? -14.362 -0.790 11.322 1.00 82.38 75 GLN A C 1
ATOM 604 O O . GLN A 1 75 ? -13.480 -1.321 10.651 1.00 82.38 75 GLN A O 1
ATOM 609 N N . GLN A 1 76 ? -15.350 -1.482 11.894 1.00 83.31 76 GLN A N 1
ATOM 610 C CA . GLN A 1 76 ? -15.513 -2.927 11.769 1.00 83.31 76 GLN A CA 1
ATOM 611 C C . GLN A 1 76 ? -15.702 -3.334 10.305 1.00 83.31 76 GLN A C 1
ATOM 613 O O . GLN A 1 76 ? -14.980 -4.203 9.830 1.00 83.31 76 GLN A O 1
ATOM 618 N N . MET A 1 77 ? -16.590 -2.670 9.561 1.00 82.81 77 MET A N 1
ATOM 619 C CA . MET A 1 77 ? -16.808 -2.936 8.133 1.00 82.81 77 MET A CA 1
ATOM 620 C C . MET A 1 77 ? -15.549 -2.662 7.300 1.00 82.81 77 MET A C 1
ATOM 622 O O . MET A 1 77 ? -15.154 -3.476 6.466 1.00 82.81 77 MET A O 1
ATOM 626 N N . ARG A 1 78 ? -14.861 -1.543 7.556 1.00 82.31 78 ARG A N 1
ATOM 627 C CA . ARG A 1 78 ? -13.608 -1.194 6.870 1.00 82.31 78 ARG A CA 1
ATOM 628 C C . ARG A 1 78 ? -12.481 -2.175 7.198 1.00 82.31 78 ARG A C 1
ATOM 630 O O . ARG A 1 78 ? -11.656 -2.475 6.335 1.00 82.31 78 ARG A O 1
ATOM 637 N N . ALA A 1 79 ? -12.404 -2.652 8.437 1.00 79.38 79 ALA A N 1
ATOM 638 C CA . ALA A 1 79 ? -11.442 -3.664 8.851 1.00 79.38 79 ALA A CA 1
ATOM 639 C C . ALA A 1 79 ? -11.779 -5.033 8.258 1.00 79.38 79 ALA A C 1
ATOM 641 O O . ALA A 1 79 ? -10.873 -5.682 7.764 1.00 79.38 79 ALA A O 1
ATOM 642 N N . GLN A 1 80 ? -13.054 -5.427 8.184 1.00 77.44 80 GLN A N 1
ATOM 643 C CA . GLN A 1 80 ? -13.485 -6.640 7.481 1.00 77.44 80 GLN A CA 1
ATOM 644 C C . GLN A 1 80 ? -13.131 -6.590 5.997 1.00 77.44 80 GLN A C 1
ATOM 646 O O . GLN A 1 80 ? -12.604 -7.563 5.478 1.00 77.44 80 GLN A O 1
ATOM 651 N N . ALA A 1 81 ? -13.356 -5.461 5.321 1.00 77.75 81 ALA A N 1
ATOM 652 C CA . ALA A 1 81 ? -12.978 -5.300 3.920 1.00 77.75 81 ALA A CA 1
ATOM 653 C C . ALA A 1 81 ? -11.456 -5.405 3.714 1.00 77.75 81 ALA A C 1
ATOM 655 O O . ALA A 1 81 ? -11.006 -6.026 2.757 1.00 77.75 81 ALA A O 1
ATOM 656 N N . ARG A 1 82 ? -10.653 -4.835 4.626 1.00 75.06 82 ARG A N 1
ATOM 657 C CA . ARG A 1 82 ? -9.186 -4.988 4.615 1.00 75.06 82 ARG A CA 1
ATOM 658 C C . ARG A 1 82 ? -8.753 -6.414 4.936 1.00 75.06 82 ARG A C 1
ATOM 660 O O . ARG A 1 82 ? -7.902 -6.946 4.243 1.00 75.06 82 ARG A O 1
ATOM 667 N N . ALA A 1 83 ? -9.363 -7.033 5.940 1.00 68.69 83 ALA A N 1
ATOM 668 C CA . ALA A 1 83 ? -9.086 -8.400 6.341 1.00 68.69 83 ALA A CA 1
ATOM 669 C C . ALA A 1 83 ? -9.427 -9.373 5.217 1.00 68.69 83 ALA A C 1
ATOM 671 O O . ALA A 1 83 ? -8.621 -10.238 4.958 1.00 68.69 83 ALA A O 1
ATOM 672 N N . ILE A 1 84 ? -10.538 -9.200 4.494 1.00 68.69 84 ILE A N 1
ATOM 673 C CA . ILE A 1 84 ? -10.871 -10.019 3.316 1.00 68.69 84 ILE A CA 1
ATOM 674 C C . ILE A 1 84 ? -9.785 -9.897 2.238 1.00 68.69 84 ILE A C 1
ATOM 676 O O . ILE A 1 84 ? -9.383 -10.908 1.681 1.00 68.69 84 ILE A O 1
ATOM 680 N N . LYS A 1 85 ? -9.270 -8.684 1.989 1.00 66.06 85 LYS A N 1
ATOM 681 C CA . LYS A 1 85 ? -8.159 -8.467 1.045 1.00 66.06 85 LYS A CA 1
ATOM 682 C C . LYS A 1 85 ? -6.838 -9.088 1.512 1.00 66.06 85 LYS A C 1
ATOM 684 O O . LYS A 1 85 ? -6.063 -9.538 0.683 1.00 66.06 85 LYS A O 1
ATOM 689 N N . LEU A 1 86 ? -6.570 -9.077 2.819 1.00 63.06 86 LEU A N 1
ATOM 690 C CA . LEU A 1 86 ? -5.333 -9.595 3.418 1.00 63.06 86 LEU A CA 1
ATOM 691 C C . LEU A 1 86 ? -5.400 -11.093 3.753 1.00 63.06 86 LEU A C 1
ATOM 6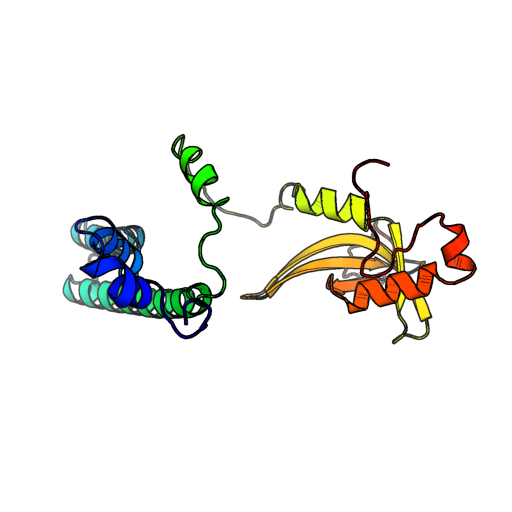93 O O . LEU A 1 86 ? -4.365 -11.725 3.899 1.00 63.06 86 LEU A O 1
ATOM 697 N N . SER A 1 87 ? -6.600 -11.659 3.893 1.00 57.50 87 SER A N 1
ATOM 698 C CA . SER A 1 87 ? -6.839 -13.058 4.261 1.00 57.50 87 SER A CA 1
ATOM 699 C C . SER A 1 87 ? -6.932 -13.991 3.059 1.00 57.50 87 SER A C 1
ATOM 701 O O . SER A 1 87 ? -7.372 -15.125 3.240 1.00 57.50 87 SER A O 1
ATOM 703 N N . ALA A 1 88 ? -6.593 -13.514 1.857 1.00 58.81 88 ALA A N 1
ATOM 704 C CA . ALA A 1 88 ? -6.378 -14.371 0.702 1.00 58.81 88 ALA A CA 1
ATOM 705 C C . ALA A 1 88 ? -5.266 -15.359 1.071 1.00 58.81 88 ALA A C 1
ATOM 707 O O . ALA A 1 88 ? -4.135 -14.975 1.376 1.00 58.81 88 ALA A O 1
ATOM 708 N N . ALA A 1 89 ? -5.635 -16.629 1.179 1.00 48.22 89 ALA A N 1
ATOM 709 C CA . ALA A 1 89 ? -4.858 -17.631 1.889 1.00 48.22 89 ALA A CA 1
ATOM 710 C C . ALA A 1 89 ? -3.613 -18.126 1.115 1.00 48.22 89 ALA A C 1
ATOM 712 O O . ALA A 1 89 ? -2.924 -19.036 1.568 1.00 48.22 89 ALA A O 1
ATOM 713 N N . GLY A 1 90 ? -3.271 -17.468 0.000 1.00 50.03 90 GLY A N 1
ATOM 714 C CA . GLY A 1 90 ? -1.976 -17.579 -0.676 1.00 50.03 90 GLY A CA 1
ATOM 715 C C . GLY A 1 90 ? -0.801 -16.872 0.023 1.00 50.03 90 GLY A C 1
ATOM 716 O O . GLY A 1 90 ? 0.334 -17.081 -0.383 1.00 50.03 90 GLY A O 1
ATOM 717 N N . LYS A 1 91 ? -1.035 -16.069 1.075 1.00 50.34 91 LYS A N 1
ATOM 718 C CA . LYS A 1 91 ? 0.015 -15.440 1.914 1.00 50.34 91 LYS A CA 1
ATOM 719 C C . LYS A 1 91 ? -0.003 -15.964 3.354 1.00 50.34 91 LYS A C 1
ATOM 721 O O . LYS A 1 91 ? -0.122 -15.190 4.304 1.00 50.34 91 LYS A O 1
ATOM 726 N N . LEU A 1 92 ? 0.009 -17.281 3.541 1.00 47.59 92 LEU A N 1
ATOM 727 C CA . LEU A 1 92 ? 0.212 -17.835 4.879 1.00 47.59 92 LEU A CA 1
ATOM 728 C C . LEU A 1 92 ? 1.709 -17.889 5.201 1.00 47.59 92 LEU A C 1
ATOM 730 O O . LEU A 1 92 ? 2.490 -18.303 4.355 1.00 47.59 92 LEU A O 1
ATOM 734 N N . TRP A 1 93 ? 2.023 -17.478 6.432 1.00 47.78 93 TRP A N 1
ATOM 735 C CA . TRP A 1 93 ? 3.290 -17.590 7.158 1.00 47.78 93 TRP A CA 1
ATOM 736 C C . TRP A 1 93 ? 4.263 -18.621 6.574 1.00 47.78 93 TRP A C 1
ATOM 738 O O . TRP A 1 93 ? 3.978 -19.821 6.606 1.00 47.78 93 TRP A O 1
ATOM 748 N N . GLU A 1 94 ? 5.411 -18.156 6.086 1.00 48.28 94 GLU A N 1
ATOM 749 C CA . GLU A 1 94 ? 6.551 -19.028 5.802 1.00 48.28 94 GLU A CA 1
ATOM 750 C C . GLU A 1 94 ? 7.360 -19.239 7.090 1.00 48.28 94 GLU A C 1
ATOM 752 O O . GLU A 1 94 ? 7.361 -18.393 7.982 1.00 48.28 94 GLU A O 1
ATOM 757 N N . ASP A 1 95 ? 8.110 -20.340 7.198 1.00 51.72 95 ASP A N 1
ATOM 758 C CA . ASP A 1 95 ? 8.954 -20.637 8.374 1.00 51.72 95 ASP A CA 1
ATOM 759 C C . ASP A 1 95 ? 9.979 -19.521 8.696 1.00 51.72 95 ASP A C 1
ATOM 761 O O . ASP A 1 95 ? 10.544 -19.473 9.793 1.00 51.72 95 ASP A O 1
ATOM 765 N N . LYS A 1 96 ? 10.211 -18.598 7.753 1.00 53.06 96 LYS A N 1
ATOM 766 C CA . LYS A 1 96 ? 11.001 -17.374 7.941 1.00 53.06 96 LYS A CA 1
ATOM 767 C C . LYS A 1 96 ? 10.313 -16.361 8.869 1.00 53.06 96 LYS A C 1
ATOM 769 O O . LYS A 1 96 ? 10.991 -15.776 9.710 1.00 53.06 96 LYS A O 1
ATOM 774 N N . ASP A 1 97 ? 8.988 -16.240 8.817 1.00 46.19 97 ASP A N 1
ATOM 775 C CA . ASP A 1 97 ? 8.205 -15.278 9.608 1.00 46.19 97 ASP A CA 1
ATOM 776 C C . ASP A 1 97 ? 8.183 -15.633 11.110 1.00 46.19 97 ASP A C 1
ATOM 778 O O . ASP A 1 97 ? 8.014 -14.774 11.979 1.00 46.19 97 ASP A O 1
ATOM 782 N N . CYS A 1 98 ? 8.399 -16.909 11.458 1.00 42.44 98 CYS A N 1
ATOM 783 C CA . CYS A 1 98 ? 8.512 -17.349 12.851 1.00 42.44 98 CYS A CA 1
ATOM 784 C C . CYS A 1 98 ? 9.842 -16.952 13.512 1.00 42.44 98 CYS A C 1
ATOM 786 O O . CYS A 1 98 ? 9.906 -16.909 14.740 1.00 42.44 98 CYS A O 1
ATOM 788 N N . LYS A 1 99 ? 10.891 -16.648 12.732 1.00 44.88 99 LYS A N 1
ATOM 789 C CA . LYS A 1 99 ? 12.181 -16.180 13.269 1.00 44.88 99 LYS A CA 1
ATOM 790 C C . LYS A 1 99 ? 12.160 -14.688 13.608 1.00 44.88 99 LYS A C 1
ATOM 792 O O . LYS A 1 99 ? 12.801 -14.287 14.573 1.00 44.88 99 LYS A O 1
ATOM 797 N N . GLU A 1 100 ? 11.388 -13.886 12.877 1.00 37.28 100 GLU A N 1
ATOM 798 C CA . GLU A 1 100 ? 11.324 -12.430 13.073 1.00 37.28 100 GLU A CA 1
ATOM 799 C C . GLU A 1 100 ? 10.523 -12.001 14.310 1.00 37.28 100 GLU A C 1
ATOM 801 O O . GLU A 1 100 ? 10.888 -11.028 14.968 1.00 37.28 100 GLU A O 1
ATOM 806 N N . ILE A 1 101 ? 9.483 -12.745 14.707 1.00 38.19 101 ILE A N 1
ATOM 807 C CA . ILE A 1 101 ? 8.668 -12.397 15.893 1.00 38.19 101 ILE A CA 1
ATOM 808 C C . ILE A 1 101 ? 9.488 -12.427 17.197 1.00 38.19 101 ILE A C 1
ATOM 810 O O . ILE A 1 101 ? 9.130 -11.767 18.173 1.00 38.19 101 ILE A O 1
ATOM 814 N N . GLN A 1 102 ? 10.618 -13.135 17.224 1.00 36.81 102 GLN A N 1
ATOM 815 C CA . GLN A 1 102 ? 11.499 -13.163 18.389 1.00 36.81 102 GLN A CA 1
ATOM 816 C C . GLN A 1 102 ? 12.303 -11.856 18.580 1.00 36.81 102 GLN A C 1
ATOM 818 O O . GLN A 1 102 ? 12.903 -11.683 19.637 1.00 36.81 102 GLN A O 1
ATOM 823 N N . MET A 1 103 ? 12.283 -10.918 17.619 1.00 30.92 103 MET A N 1
ATOM 824 C CA . MET A 1 103 ? 13.089 -9.685 17.647 1.00 30.92 103 MET A CA 1
ATOM 825 C C . MET A 1 103 ? 12.323 -8.380 17.934 1.00 30.92 103 MET A C 1
ATOM 827 O O . MET A 1 103 ? 12.957 -7.345 18.098 1.00 30.92 103 MET A O 1
ATOM 831 N N . SER A 1 104 ? 10.989 -8.377 18.029 1.00 35.06 104 SER A N 1
ATOM 832 C CA . SER A 1 104 ? 10.198 -7.130 18.121 1.00 35.06 104 SER A CA 1
ATOM 833 C C . SER A 1 104 ? 9.621 -6.825 19.515 1.00 35.06 104 SER A C 1
ATOM 835 O O . SER A 1 104 ? 8.572 -6.193 19.622 1.00 35.06 104 SER A O 1
ATOM 837 N N . LEU A 1 105 ? 10.249 -7.317 20.588 1.00 34.62 105 LEU A N 1
ATOM 838 C CA . LEU A 1 105 ? 9.794 -7.122 21.976 1.00 34.62 105 LEU A CA 1
ATOM 839 C C . LEU A 1 105 ? 10.482 -5.957 22.715 1.00 34.62 105 LEU A C 1
ATOM 841 O O . LEU A 1 105 ? 10.210 -5.767 23.898 1.00 34.62 105 LEU A O 1
ATOM 845 N N . GLU A 1 106 ? 11.302 -5.147 22.040 1.00 35.94 106 GLU A N 1
ATOM 846 C CA . GLU A 1 106 ? 11.976 -3.990 22.645 1.00 35.94 106 GLU A CA 1
ATOM 847 C C . GLU A 1 106 ? 11.598 -2.660 21.946 1.00 35.94 106 GLU A C 1
ATOM 849 O O . GLU A 1 106 ? 11.884 -2.446 20.773 1.00 35.94 106 GLU A O 1
ATOM 854 N N . GLU A 1 107 ? 10.940 -1.808 22.748 1.00 36.66 107 GLU A N 1
ATOM 855 C CA . GLU A 1 107 ? 10.775 -0.336 22.718 1.00 36.66 107 GLU A CA 1
ATOM 856 C C . GLU A 1 107 ? 9.752 0.399 21.804 1.00 36.66 107 GLU A C 1
ATOM 858 O O . GLU A 1 107 ? 9.694 0.277 20.584 1.00 36.66 107 GLU A O 1
ATOM 863 N N . GLU A 1 108 ? 8.938 1.231 22.482 1.00 40.50 108 GLU A N 1
ATOM 864 C CA . GLU A 1 108 ? 7.962 2.227 21.998 1.00 40.50 108 GLU A CA 1
ATOM 865 C C . GLU A 1 108 ? 8.616 3.582 21.604 1.00 40.50 108 GLU A C 1
ATOM 867 O O . GLU A 1 108 ? 9.691 3.902 22.101 1.00 40.50 108 GLU A O 1
ATOM 872 N N . 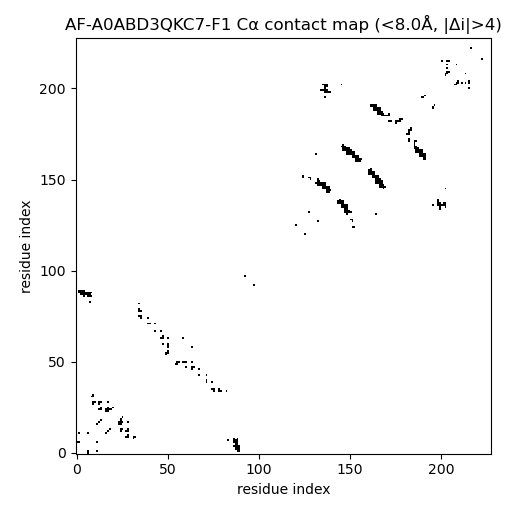VAL A 1 109 ? 7.909 4.446 20.838 1.00 35.00 109 VAL A N 1
ATOM 873 C CA . VAL A 1 109 ? 7.405 5.802 21.244 1.00 35.00 109 VAL A CA 1
ATOM 874 C C . VAL A 1 109 ? 7.142 6.767 20.043 1.00 35.00 109 VAL A C 1
ATOM 876 O O . VAL A 1 109 ? 8.036 7.093 19.276 1.00 35.00 109 VAL A O 1
ATOM 879 N N . ALA A 1 110 ? 5.881 7.243 19.974 1.00 36.09 110 ALA A N 1
ATOM 880 C CA . ALA A 1 110 ? 5.272 8.535 19.547 1.00 36.09 110 ALA A CA 1
ATOM 881 C C . ALA A 1 110 ? 5.640 9.333 18.256 1.00 36.09 110 ALA A C 1
ATOM 883 O O . ALA A 1 110 ? 6.779 9.716 18.024 1.00 36.09 110 ALA A O 1
ATOM 884 N N . GLU A 1 111 ? 4.583 9.776 17.544 1.00 35.91 111 GLU A N 1
ATOM 885 C CA . GLU A 1 111 ? 4.557 10.875 16.543 1.00 35.91 111 GLU A CA 1
ATOM 886 C C . GLU A 1 111 ? 3.898 12.169 17.081 1.00 35.91 111 GLU A C 1
ATOM 888 O O . GLU A 1 111 ? 3.085 12.110 18.015 1.00 35.91 111 GLU A O 1
ATOM 893 N N . PRO A 1 112 ? 4.162 13.327 16.431 1.00 38.75 112 PRO A N 1
ATOM 894 C CA . PRO A 1 112 ? 3.079 14.017 15.695 1.00 38.75 112 PRO A CA 1
ATOM 895 C C . PRO A 1 112 ? 3.460 14.601 14.297 1.00 38.75 112 PRO A C 1
ATOM 897 O O . PRO A 1 112 ? 4.537 15.171 14.143 1.00 38.75 112 PRO A O 1
ATOM 900 N N . GLU A 1 113 ? 2.536 14.514 13.314 1.00 44.28 113 GLU A N 1
ATOM 901 C CA . GLU A 1 113 ? 2.495 15.213 11.988 1.00 44.28 113 GLU A CA 1
ATOM 902 C C . GLU A 1 113 ? 2.255 16.744 12.173 1.00 44.28 113 GLU A C 1
ATOM 904 O O . GLU A 1 113 ? 1.606 17.119 13.150 1.00 44.28 113 GLU A O 1
ATOM 909 N N . GLU A 1 114 ? 2.753 17.730 11.400 1.00 37.31 114 GLU A N 1
ATOM 910 C CA . GLU A 1 114 ? 2.823 18.063 9.945 1.00 37.31 114 GLU A CA 1
ATOM 911 C C . GLU A 1 114 ? 3.956 19.132 9.725 1.00 37.31 114 GLU A C 1
ATOM 913 O O . GLU A 1 114 ? 4.397 19.678 10.741 1.00 37.31 114 GLU A O 1
ATOM 918 N N . PRO A 1 115 ? 4.450 19.529 8.513 1.00 34.78 115 PRO A N 1
ATOM 919 C CA . PRO A 1 115 ? 3.862 19.530 7.161 1.00 34.78 115 PRO A CA 1
ATOM 920 C C . PRO A 1 115 ? 4.644 18.669 6.151 1.00 34.78 115 PRO A C 1
ATOM 922 O O . PRO A 1 115 ? 5.512 17.901 6.538 1.00 34.78 115 PRO A O 1
ATOM 925 N N . ILE A 1 116 ? 4.291 18.749 4.862 1.00 49.38 116 ILE A N 1
ATOM 926 C CA . ILE A 1 116 ? 4.956 18.067 3.737 1.00 49.38 116 ILE A CA 1
ATOM 927 C C . ILE A 1 116 ? 6.446 18.433 3.749 1.00 49.38 116 ILE A C 1
ATOM 929 O O . ILE A 1 116 ? 6.852 19.477 3.248 1.00 49.38 116 ILE A O 1
ATOM 933 N N . VAL A 1 117 ? 7.241 17.581 4.383 1.00 34.66 117 VAL A N 1
ATOM 934 C CA . VAL A 1 117 ? 8.696 17.610 4.355 1.00 34.66 117 VAL A CA 1
ATOM 935 C C . VAL A 1 117 ? 9.089 16.515 3.387 1.00 34.66 117 VAL A C 1
ATOM 937 O O . VAL A 1 117 ? 8.586 15.396 3.506 1.00 34.66 117 VAL A O 1
ATOM 940 N N . GLU A 1 118 ? 9.941 16.863 2.424 1.00 37.94 118 GLU A N 1
ATOM 941 C CA . GLU A 1 118 ? 10.762 15.929 1.658 1.00 37.94 118 GLU A CA 1
ATOM 942 C C . GLU A 1 118 ? 11.192 14.806 2.600 1.00 37.94 118 GLU A C 1
ATOM 944 O O . GLU A 1 118 ? 12.000 15.000 3.513 1.00 37.94 118 GLU A O 1
ATOM 949 N N . GLY A 1 119 ? 10.505 13.668 2.483 1.00 30.11 119 GLY A N 1
ATOM 950 C CA . GLY A 1 119 ? 10.703 12.557 3.392 1.00 30.11 119 GLY A CA 1
ATOM 951 C C . GLY A 1 119 ? 12.173 12.201 3.324 1.00 30.11 119 GLY A C 1
ATOM 952 O O . GLY A 1 119 ? 12.707 12.105 2.223 1.00 30.11 119 GLY A O 1
ATOM 953 N N . LYS A 1 120 ? 12.821 12.084 4.492 1.00 37.62 120 LYS A N 1
ATOM 954 C CA . LYS A 1 120 ? 14.181 11.545 4.642 1.00 37.62 120 LYS A CA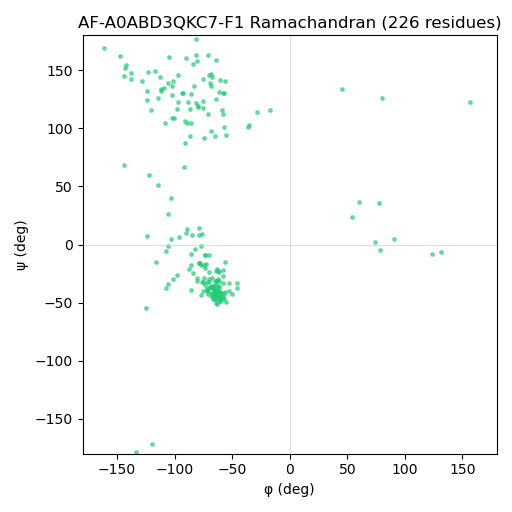 1
ATOM 955 C C . LYS A 1 120 ? 14.424 10.553 3.518 1.00 37.62 120 LYS A C 1
ATOM 957 O O . LYS A 1 120 ? 13.702 9.556 3.523 1.00 37.62 120 LYS A O 1
ATOM 962 N N . VAL A 1 121 ? 15.358 10.869 2.607 1.00 40.91 121 VAL A N 1
ATOM 963 C CA . VAL A 1 121 ? 15.733 10.035 1.456 1.00 40.91 121 VAL A CA 1
ATOM 964 C C . VAL A 1 121 ? 15.643 8.596 1.915 1.00 40.91 121 VAL A C 1
ATOM 966 O O . VAL A 1 121 ? 16.444 8.153 2.746 1.00 40.91 121 VAL A O 1
ATOM 969 N N . GLY A 1 122 ? 14.559 7.933 1.515 1.00 45.91 122 GLY A N 1
ATOM 970 C CA . GLY A 1 122 ? 14.280 6.607 2.025 1.00 45.91 122 GLY A CA 1
ATOM 971 C C . GLY A 1 122 ? 15.459 5.746 1.614 1.00 45.91 122 GLY A C 1
ATOM 972 O O . GLY A 1 122 ? 15.959 5.894 0.499 1.00 45.91 122 GLY A O 1
ATOM 973 N N . THR A 1 123 ? 15.909 4.835 2.469 1.00 59.31 123 THR A N 1
ATOM 974 C CA . THR A 1 123 ? 16.901 3.820 2.081 1.00 59.31 123 THR A CA 1
ATOM 975 C C . THR A 1 123 ? 16.528 3.180 0.736 1.00 59.31 123 THR A C 1
ATOM 977 O O . THR A 1 123 ? 17.393 2.900 -0.085 1.00 59.31 123 THR A O 1
ATOM 980 N N . GLU A 1 124 ? 15.224 3.050 0.474 1.00 62.34 124 GLU A N 1
ATOM 981 C CA . GLU A 1 124 ? 14.649 2.588 -0.788 1.00 62.34 124 GLU A CA 1
ATOM 982 C C . GLU A 1 124 ? 14.762 3.574 -1.956 1.00 62.34 124 GLU A C 1
ATOM 984 O O . GLU A 1 124 ? 15.059 3.147 -3.064 1.00 62.34 124 GLU A O 1
ATOM 989 N N . GLU A 1 125 ? 14.576 4.879 -1.751 1.00 68.88 125 GLU A N 1
ATOM 990 C CA . GLU A 1 125 ? 14.768 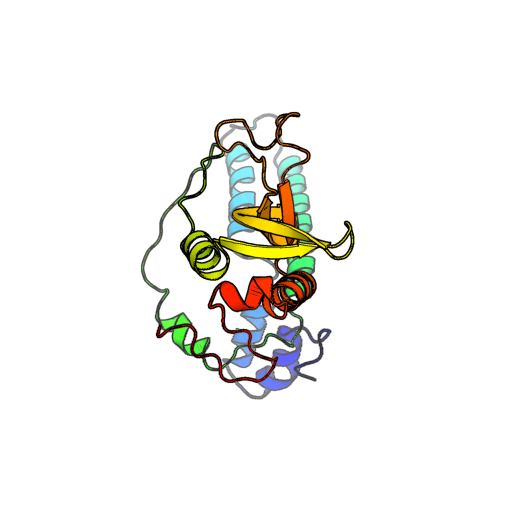5.873 -2.819 1.00 68.88 125 GLU A CA 1
ATOM 991 C C . GLU A 1 125 ? 16.236 5.939 -3.231 1.00 68.88 125 GLU A C 1
ATOM 993 O O . GLU A 1 125 ? 16.532 5.907 -4.420 1.00 68.88 125 GLU A O 1
ATOM 998 N N . ALA A 1 126 ? 17.159 5.935 -2.264 1.00 70.88 126 ALA A N 1
ATOM 999 C CA . ALA A 1 126 ? 18.592 5.862 -2.536 1.00 70.88 126 ALA A CA 1
ATOM 1000 C C . ALA A 1 126 ? 18.974 4.555 -3.250 1.00 70.88 126 ALA A C 1
ATOM 1002 O O . ALA A 1 126 ? 19.752 4.580 -4.202 1.00 70.88 126 ALA A O 1
ATOM 1003 N N . ARG A 1 127 ? 18.392 3.418 -2.845 1.00 70.44 127 ARG A N 1
ATOM 1004 C CA . ARG A 1 127 ? 18.616 2.118 -3.495 1.00 70.44 127 ARG A CA 1
ATOM 1005 C C . ARG A 1 127 ? 18.076 2.088 -4.925 1.00 70.44 127 ARG A C 1
ATOM 1007 O O . ARG A 1 127 ? 18.763 1.621 -5.829 1.00 70.44 127 ARG A O 1
ATOM 1014 N N . LEU A 1 128 ? 16.871 2.609 -5.151 1.00 74.56 128 LEU A N 1
ATOM 1015 C CA . LEU A 1 128 ? 16.275 2.714 -6.484 1.00 74.56 128 LEU A CA 1
ATOM 1016 C C . LEU A 1 128 ? 17.046 3.702 -7.363 1.00 74.56 128 LEU A C 1
ATOM 1018 O O . LEU A 1 128 ? 17.251 3.422 -8.539 1.00 74.56 128 LEU A O 1
ATOM 1022 N N . MET A 1 129 ? 17.538 4.805 -6.801 1.00 77.62 129 MET A N 1
ATOM 1023 C CA . MET A 1 129 ? 18.429 5.729 -7.501 1.00 77.62 129 MET A CA 1
ATOM 1024 C C . MET A 1 129 ? 19.770 5.091 -7.853 1.00 77.62 129 MET A C 1
ATOM 1026 O O . MET A 1 129 ? 20.256 5.302 -8.955 1.00 77.62 129 MET A O 1
ATOM 1030 N N . SER A 1 130 ? 20.340 4.263 -6.977 1.00 73.44 130 SER A N 1
ATOM 1031 C CA . SER A 1 130 ? 21.560 3.511 -7.288 1.00 73.44 130 SER A CA 1
ATOM 1032 C C . SER A 1 130 ? 21.347 2.486 -8.402 1.00 73.44 130 SER A C 1
ATOM 1034 O O . SER A 1 130 ? 22.281 2.190 -9.136 1.00 73.44 130 SER A O 1
ATOM 1036 N N . LYS A 1 131 ? 20.136 1.927 -8.517 1.00 74.38 131 LYS A N 1
ATOM 1037 C CA . LYS A 1 131 ? 19.812 0.889 -9.503 1.00 74.38 131 LYS A CA 1
ATOM 1038 C C . LYS A 1 131 ? 19.398 1.450 -10.863 1.00 74.38 131 LYS A C 1
ATOM 1040 O O . LYS A 1 131 ? 19.724 0.866 -11.888 1.00 74.38 131 LYS A O 1
ATOM 1045 N N . TYR A 1 132 ? 18.629 2.534 -10.864 1.00 77.25 132 TYR A N 1
ATOM 1046 C CA . TYR A 1 132 ? 17.985 3.065 -12.067 1.00 77.25 132 TYR A CA 1
ATOM 1047 C C . TYR A 1 132 ? 18.470 4.462 -12.453 1.00 77.25 132 TYR A C 1
ATOM 1049 O O . TYR A 1 132 ? 18.198 4.904 -13.565 1.00 77.25 132 TYR A O 1
ATOM 1057 N N . GLY A 1 133 ? 19.150 5.179 -11.558 1.00 79.25 133 GLY A N 1
ATOM 1058 C CA . GLY A 1 133 ? 19.654 6.519 -11.834 1.00 79.25 133 GLY A CA 1
ATOM 1059 C C . GLY A 1 133 ? 20.651 6.504 -12.989 1.00 79.25 133 GLY A C 1
ATOM 1060 O O . GLY A 1 133 ? 21.558 5.679 -13.029 1.00 79.25 133 GLY A O 1
ATOM 1061 N N . GLY A 1 134 ? 20.465 7.410 -13.947 1.00 78.81 134 GLY A N 1
ATOM 1062 C CA . GLY A 1 134 ? 21.305 7.506 -15.140 1.00 78.81 134 GLY A CA 1
ATOM 1063 C C . GLY A 1 134 ? 21.004 6.471 -16.227 1.00 78.81 134 GLY A C 1
ATOM 1064 O O . GLY A 1 134 ? 21.573 6.586 -17.313 1.00 78.81 134 GLY A O 1
ATOM 1065 N N . LEU A 1 135 ? 20.100 5.510 -15.990 1.00 82.75 135 LEU A N 1
ATOM 1066 C CA . LEU A 1 135 ? 19.666 4.600 -17.046 1.00 82.75 135 LEU A CA 1
ATOM 1067 C C . LEU A 1 135 ? 18.870 5.349 -18.108 1.00 82.75 135 LEU A C 1
ATOM 1069 O O . LEU A 1 135 ? 18.093 6.266 -17.813 1.00 82.75 135 LEU A O 1
ATOM 1073 N N . LYS A 1 136 ? 19.061 4.910 -19.347 1.00 83.88 136 LYS A N 1
ATOM 1074 C CA . LYS A 1 136 ? 18.347 5.408 -20.510 1.00 83.88 136 LYS A CA 1
ATOM 1075 C C . LYS A 1 136 ? 17.249 4.427 -20.897 1.00 83.88 136 LYS A C 1
ATOM 1077 O O . LYS A 1 136 ? 17.430 3.213 -20.833 1.00 83.88 136 LYS A O 1
ATOM 1082 N N . LEU A 1 137 ? 16.107 4.966 -21.292 1.00 81.94 137 LEU A N 1
ATOM 1083 C CA . LEU A 1 137 ? 14.965 4.205 -21.782 1.00 81.94 137 LEU A CA 1
ATOM 1084 C C . LEU A 1 137 ? 14.515 4.769 -23.124 1.00 81.94 137 LEU A C 1
ATOM 1086 O O . LEU A 1 137 ? 14.539 5.983 -23.330 1.00 81.94 137 LEU A O 1
ATOM 1090 N N . CYS A 1 138 ? 14.134 3.873 -24.029 1.00 80.38 138 CYS A N 1
ATOM 1091 C CA . CYS A 1 138 ? 13.568 4.227 -25.321 1.00 80.38 138 CYS A CA 1
ATOM 1092 C C . CYS A 1 138 ? 12.048 4.138 -25.218 1.00 80.38 138 CYS A C 1
ATOM 1094 O O . CYS A 1 138 ? 11.510 3.061 -24.972 1.00 80.38 138 CYS A O 1
ATOM 1096 N N . ASP A 1 139 ? 11.370 5.264 -25.390 1.00 78.75 139 ASP A N 1
ATOM 1097 C CA . ASP A 1 139 ? 9.917 5.293 -25.461 1.00 78.75 139 ASP A CA 1
ATOM 1098 C C . ASP A 1 139 ? 9.471 5.017 -26.900 1.00 78.75 139 ASP A C 1
ATOM 1100 O O . ASP A 1 139 ? 9.598 5.860 -27.796 1.00 78.75 139 ASP A O 1
ATOM 1104 N N . ILE A 1 140 ? 8.983 3.796 -27.104 1.00 73.06 140 ILE A N 1
ATOM 1105 C CA . ILE A 1 140 ? 8.547 3.267 -28.398 1.00 73.06 140 ILE A CA 1
ATOM 1106 C C . ILE A 1 140 ? 7.253 3.956 -28.862 1.00 73.06 140 ILE A C 1
ATOM 1108 O O . ILE A 1 140 ? 7.049 4.130 -30.066 1.00 73.06 140 ILE A O 1
ATOM 1112 N N . ASP A 1 141 ? 6.405 4.399 -27.930 1.00 69.94 141 ASP A N 1
ATOM 1113 C CA . ASP A 1 141 ? 5.100 4.989 -28.235 1.00 69.94 141 ASP A CA 1
ATOM 1114 C C . ASP A 1 141 ? 5.233 6.431 -28.749 1.00 69.94 141 ASP A C 1
ATOM 1116 O O . ASP A 1 141 ? 4.474 6.862 -29.621 1.00 69.94 141 ASP A O 1
ATOM 1120 N N . GLU A 1 142 ? 6.245 7.167 -28.279 1.00 69.56 142 GLU A N 1
ATOM 1121 C CA . GLU A 1 142 ? 6.551 8.536 -28.715 1.00 69.56 142 GLU A CA 1
ATOM 1122 C C . GLU A 1 142 ? 7.747 8.613 -29.688 1.00 69.56 142 GLU A C 1
ATOM 1124 O O . GLU A 1 142 ? 8.567 9.533 -29.639 1.00 69.56 142 GLU A O 1
ATOM 1129 N N . GLY A 1 143 ? 7.842 7.656 -30.617 1.00 68.44 143 GLY A N 1
ATOM 1130 C CA . GLY A 1 143 ? 8.758 7.743 -31.761 1.00 68.44 143 GLY A CA 1
ATOM 1131 C C . GLY A 1 143 ? 10.222 7.441 -31.436 1.00 68.44 143 GLY A C 1
ATOM 1132 O O . GLY A 1 143 ? 11.113 8.046 -32.033 1.00 68.44 143 GLY A O 1
ATOM 1133 N N . ASN A 1 144 ? 10.471 6.500 -30.522 1.00 71.62 144 ASN A N 1
ATOM 1134 C CA . ASN A 1 144 ? 11.801 6.066 -30.083 1.00 71.62 144 ASN A CA 1
ATOM 1135 C C . ASN A 1 144 ? 12.638 7.189 -29.455 1.00 71.62 144 ASN A C 1
ATOM 1137 O O . ASN A 1 144 ? 13.856 7.263 -29.643 1.00 71.62 144 ASN A O 1
ATOM 1141 N N . ARG A 1 145 ? 11.996 8.094 -28.712 1.00 80.31 145 ARG A N 1
ATOM 1142 C CA . ARG A 1 145 ? 12.729 9.113 -27.956 1.00 80.31 145 ARG A CA 1
ATOM 1143 C C . ARG A 1 145 ? 13.487 8.457 -26.800 1.00 80.31 145 ARG A C 1
ATOM 1145 O O . ARG A 1 145 ? 12.963 7.586 -26.107 1.00 80.31 145 ARG A O 1
ATOM 1152 N N . VAL A 1 146 ? 14.716 8.908 -26.574 1.00 82.75 146 VAL A N 1
ATOM 1153 C CA . VAL A 1 146 ? 15.571 8.406 -25.493 1.00 82.75 146 VAL A CA 1
ATOM 1154 C C . VAL A 1 146 ? 15.471 9.347 -24.298 1.00 82.75 146 VAL A C 1
ATOM 1156 O O . VAL A 1 146 ? 15.748 10.540 -24.420 1.00 82.75 146 VAL A O 1
ATOM 1159 N N . MET A 1 147 ? 15.082 8.813 -23.142 1.00 83.56 147 MET A N 1
ATOM 1160 C CA . MET A 1 147 ? 14.956 9.556 -21.887 1.00 83.56 147 MET A CA 1
ATOM 1161 C C . MET A 1 147 ? 15.924 9.010 -20.838 1.00 83.56 147 MET A C 1
ATOM 1163 O O . MET A 1 147 ? 16.197 7.813 -20.815 1.00 83.56 147 MET A O 1
ATOM 1167 N N . THR A 1 148 ? 16.397 9.869 -19.937 1.00 85.75 148 THR A N 1
ATOM 1168 C CA . THR A 1 148 ? 17.316 9.497 -18.851 1.00 85.75 148 THR A CA 1
ATOM 1169 C C . THR A 1 148 ? 16.627 9.613 -17.501 1.00 85.75 148 THR A C 1
ATOM 1171 O O . THR A 1 148 ? 16.016 10.638 -17.206 1.00 85.75 148 THR A O 1
ATOM 1174 N N . V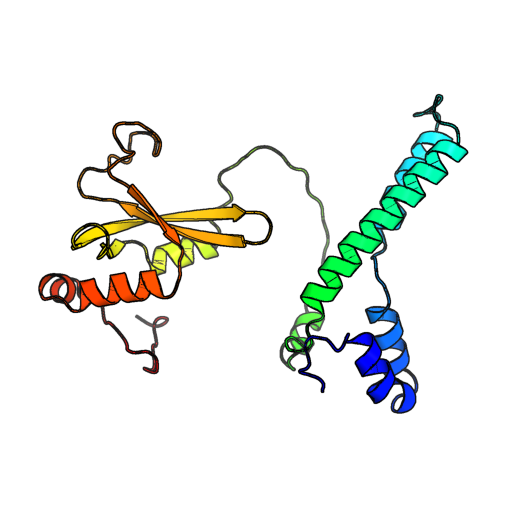AL A 1 149 ? 16.749 8.596 -16.651 1.00 85.12 149 VAL A N 1
ATOM 1175 C CA . VAL A 1 149 ? 16.193 8.623 -15.291 1.00 85.12 149 VAL A CA 1
ATOM 1176 C C . VAL A 1 149 ? 17.050 9.513 -14.384 1.00 85.12 149 VAL A C 1
ATOM 1178 O O . VAL A 1 149 ? 18.216 9.209 -14.134 1.00 85.12 149 VAL A O 1
ATOM 1181 N N . ILE A 1 150 ? 16.471 10.601 -13.862 1.00 81.25 150 ILE A N 1
ATOM 1182 C CA . ILE A 1 150 ? 17.171 11.574 -12.998 1.00 81.25 150 ILE A CA 1
ATOM 1183 C C . ILE A 1 150 ? 16.776 11.448 -11.527 1.00 81.25 150 ILE A C 1
ATOM 1185 O O . ILE A 1 150 ? 17.605 11.678 -10.647 1.00 81.25 150 ILE A O 1
ATOM 1189 N N . LYS A 1 151 ? 15.519 11.103 -11.234 1.00 81.94 151 LYS A N 1
ATOM 1190 C CA . LYS A 1 151 ? 15.028 10.992 -9.854 1.00 81.94 151 LYS A CA 1
ATOM 1191 C C . LYS A 1 151 ? 13.958 9.916 -9.708 1.00 81.94 151 LYS A C 1
ATOM 1193 O O . LYS A 1 151 ? 13.347 9.494 -10.686 1.00 81.94 151 LYS A O 1
ATOM 1198 N N . MET A 1 152 ? 13.718 9.497 -8.473 1.00 80.75 152 MET A N 1
ATOM 1199 C CA . MET A 1 152 ? 12.638 8.583 -8.105 1.00 80.75 152 MET A CA 1
ATOM 1200 C C . MET A 1 152 ? 11.606 9.334 -7.282 1.00 80.75 152 MET A C 1
ATOM 1202 O O . MET A 1 152 ? 11.964 10.069 -6.365 1.00 80.75 152 MET A O 1
ATOM 1206 N N . VAL A 1 153 ? 10.328 9.156 -7.609 1.00 79.94 153 VAL A N 1
ATOM 1207 C CA . VAL A 1 153 ? 9.227 9.843 -6.927 1.00 79.94 153 VAL A CA 1
ATOM 1208 C C . VAL A 1 153 ? 8.246 8.815 -6.390 1.00 79.94 153 VAL A C 1
ATOM 1210 O O . VAL A 1 153 ? 7.712 7.990 -7.134 1.00 79.94 153 VAL A O 1
ATOM 1213 N N . PHE A 1 154 ? 7.983 8.871 -5.087 1.00 77.19 154 PHE A N 1
ATOM 1214 C CA . PHE A 1 154 ? 6.957 8.044 -4.470 1.00 77.19 154 PHE A CA 1
ATOM 1215 C C . PHE A 1 154 ? 5.563 8.637 -4.694 1.00 77.19 154 PHE A C 1
ATOM 1217 O O . PHE A 1 154 ? 5.240 9.725 -4.210 1.00 77.19 154 PHE A O 1
ATOM 1224 N N . VAL A 1 155 ? 4.698 7.891 -5.381 1.00 73.75 155 VAL A N 1
ATOM 1225 C CA . VAL A 1 155 ? 3.313 8.288 -5.635 1.00 73.75 155 VAL A CA 1
ATOM 1226 C C . VAL A 1 155 ? 2.383 7.531 -4.693 1.00 73.75 155 VAL A C 1
ATOM 1228 O O . VAL A 1 155 ? 2.147 6.326 -4.812 1.00 73.75 155 VAL A O 1
ATOM 1231 N N . LYS A 1 156 ? 1.814 8.263 -3.728 1.00 73.81 156 LYS A N 1
ATOM 1232 C CA . LYS A 1 156 ? 0.871 7.727 -2.739 1.00 73.81 156 LYS A CA 1
ATOM 1233 C C . LYS A 1 156 ? -0.570 7.855 -3.234 1.00 73.81 156 LYS A C 1
ATOM 1235 O O . LYS A 1 156 ? -1.268 8.811 -2.898 1.00 73.81 156 LYS A O 1
ATOM 1240 N N . GLN A 1 157 ? -1.053 6.864 -3.981 1.00 73.00 157 GLN A N 1
ATOM 1241 C CA . GLN A 1 157 ? -2.461 6.776 -4.373 1.00 73.00 157 GLN A CA 1
ATOM 1242 C C . GLN A 1 157 ? -3.184 5.687 -3.567 1.00 73.00 157 GLN A C 1
ATOM 1244 O O . GLN A 1 157 ? -2.655 4.607 -3.314 1.00 73.00 157 GLN A O 1
ATOM 1249 N N . ARG A 1 158 ? -4.424 5.946 -3.127 1.00 56.41 158 ARG A N 1
ATOM 1250 C CA . ARG A 1 158 ? -5.185 5.029 -2.255 1.00 56.41 158 ARG A CA 1
ATOM 1251 C C . ARG A 1 158 ? -5.329 3.633 -2.889 1.00 56.41 158 ARG A C 1
ATOM 1253 O O . ARG A 1 158 ? -6.233 3.405 -3.684 1.00 56.41 158 ARG A O 1
ATOM 1260 N N . GLY A 1 159 ? -4.505 2.684 -2.439 1.00 65.19 159 GLY A N 1
ATOM 1261 C CA . GLY A 1 159 ? -4.499 1.296 -2.919 1.00 65.19 159 GLY A CA 1
ATOM 1262 C C . GLY A 1 159 ? -3.565 1.018 -4.103 1.00 65.19 159 GLY A C 1
ATOM 1263 O O . GLY A 1 159 ? -3.585 -0.104 -4.595 1.00 65.19 159 GLY A O 1
ATOM 1264 N N . LYS A 1 160 ? -2.770 2.006 -4.526 1.00 68.81 160 LYS A N 1
ATOM 1265 C CA . LYS A 1 160 ? -1.748 1.929 -5.577 1.00 68.81 160 LYS A CA 1
ATOM 1266 C C . LYS A 1 160 ? -0.569 2.821 -5.176 1.00 68.81 160 LYS A C 1
ATOM 1268 O O . LYS A 1 160 ? -0.388 3.910 -5.706 1.00 68.81 160 LYS A O 1
ATOM 1273 N N . ASN A 1 161 ? 0.147 2.411 -4.136 1.00 73.00 161 ASN A N 1
ATOM 1274 C CA . ASN A 1 161 ? 1.396 3.074 -3.781 1.00 73.00 161 ASN A CA 1
ATOM 1275 C C . ASN A 1 161 ? 2.480 2.505 -4.696 1.00 73.00 161 ASN A C 1
ATOM 1277 O O . ASN A 1 161 ? 2.679 1.290 -4.673 1.00 73.00 161 ASN A O 1
ATOM 1281 N N . ALA A 1 162 ? 3.150 3.353 -5.466 1.00 74.75 162 ALA A N 1
ATOM 1282 C CA . ALA A 1 162 ? 4.194 2.941 -6.397 1.00 74.75 162 ALA A CA 1
ATOM 1283 C C . ALA A 1 162 ? 5.331 3.967 -6.426 1.00 74.75 162 ALA A C 1
ATOM 1285 O O . ALA A 1 162 ? 5.136 5.144 -6.116 1.00 74.75 162 ALA A O 1
ATOM 1286 N N . TYR A 1 163 ? 6.522 3.495 -6.785 1.00 78.06 163 TYR A N 1
ATOM 1287 C CA . TYR A 1 163 ? 7.647 4.353 -7.137 1.00 78.06 163 TYR A CA 1
ATOM 1288 C C . TYR A 1 163 ? 7.634 4.571 -8.641 1.00 78.06 163 TYR A C 1
ATOM 1290 O O . TYR A 1 163 ? 7.521 3.609 -9.402 1.00 78.06 163 TYR A O 1
ATOM 1298 N N . HIS A 1 164 ? 7.734 5.830 -9.053 1.00 81.44 164 HIS A N 1
ATOM 1299 C CA . HIS A 1 164 ? 7.859 6.200 -10.452 1.00 81.44 164 HIS A CA 1
ATOM 1300 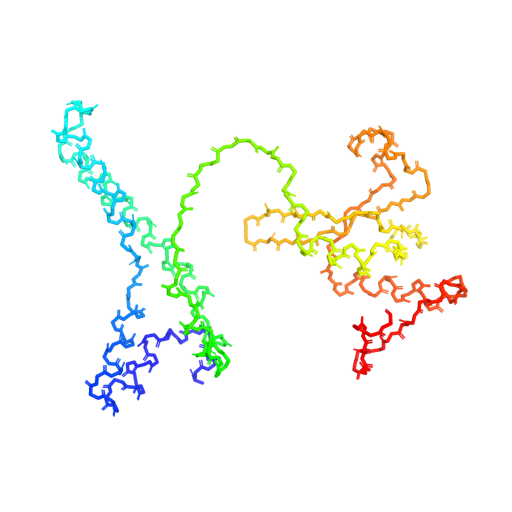C C . HIS A 1 164 ? 9.274 6.717 -10.725 1.00 81.44 164 HIS A C 1
ATOM 1302 O O . HIS A 1 164 ? 9.800 7.538 -9.967 1.00 81.44 164 HIS A O 1
ATOM 1308 N N . ALA A 1 165 ? 9.868 6.250 -11.819 1.00 81.69 165 ALA A N 1
ATOM 1309 C CA . ALA A 1 165 ? 11.088 6.791 -12.385 1.00 81.69 165 ALA A CA 1
ATOM 1310 C C . ALA A 1 165 ? 10.767 8.102 -13.106 1.00 81.69 165 ALA A C 1
ATOM 1312 O O . ALA A 1 165 ? 9.911 8.163 -13.986 1.00 81.69 165 ALA A O 1
ATOM 1313 N N . PHE A 1 166 ? 11.444 9.172 -12.719 1.00 85.50 166 PHE A N 1
ATOM 1314 C CA . PHE A 1 166 ? 11.336 10.462 -13.379 1.00 85.50 166 PHE A CA 1
ATOM 1315 C C . PHE A 1 166 ? 12.372 10.513 -14.496 1.00 85.50 166 PHE A C 1
ATOM 1317 O O . PHE A 1 166 ? 13.574 10.641 -14.233 1.00 85.50 166 PHE A O 1
ATOM 1324 N N . ALA A 1 167 ? 11.897 10.373 -15.729 1.00 85.50 167 ALA A N 1
ATOM 1325 C CA . ALA A 1 167 ? 12.735 10.344 -16.912 1.00 85.50 167 ALA A CA 1
ATOM 1326 C C . ALA A 1 167 ? 12.672 11.689 -17.637 1.00 85.50 167 ALA A C 1
ATOM 1328 O O . ALA A 1 167 ? 11.595 12.265 -17.797 1.00 85.50 167 ALA A O 1
ATOM 1329 N N . THR A 1 168 ? 13.823 12.192 -18.074 1.00 85.25 168 THR A N 1
ATOM 1330 C CA . THR A 1 168 ? 13.955 13.504 -18.713 1.00 85.25 168 THR A CA 1
ATOM 1331 C C . THR A 1 168 ? 14.574 13.404 -20.096 1.00 85.25 168 THR A C 1
ATOM 1333 O O . THR A 1 168 ? 15.443 12.567 -20.339 1.00 85.25 168 THR A O 1
ATOM 1336 N N . LEU A 1 169 ? 14.171 14.315 -20.971 1.00 84.31 169 LEU A N 1
ATOM 1337 C CA . LEU A 1 169 ? 14.715 14.515 -22.305 1.00 84.31 169 LEU A CA 1
ATOM 1338 C C . LEU A 1 169 ? 15.879 15.523 -22.295 1.00 84.31 169 LEU A C 1
ATOM 1340 O O . LEU A 1 169 ? 15.995 16.338 -21.370 1.00 84.31 169 LEU A O 1
ATOM 1344 N N . PRO A 1 170 ? 16.726 15.522 -23.343 1.00 77.50 170 PRO A N 1
ATOM 1345 C CA . PRO A 1 170 ? 17.741 16.553 -23.533 1.00 77.50 170 PRO A CA 1
ATOM 1346 C C . PRO A 1 170 ? 17.072 17.933 -23.628 1.00 77.50 170 PRO A C 1
ATOM 1348 O O . PRO A 1 170 ? 16.306 18.185 -24.555 1.00 77.50 170 PRO A O 1
ATOM 1351 N N . GLY A 1 171 ? 17.343 18.816 -22.663 1.00 77.44 171 GLY A N 1
ATOM 1352 C CA . GLY A 1 171 ? 16.714 20.143 -22.568 1.00 77.44 171 GLY A CA 1
ATOM 1353 C C . GLY A 1 171 ? 15.989 20.421 -21.250 1.00 77.44 171 GLY A C 1
ATOM 1354 O O . GLY A 1 171 ? 15.609 21.563 -21.013 1.00 77.44 171 GLY A O 1
ATOM 1355 N N . TYR A 1 172 ? 15.845 19.417 -20.380 1.00 82.56 172 TYR A N 1
ATOM 1356 C CA . TYR A 1 172 ? 15.333 19.607 -19.023 1.00 82.56 172 TYR A CA 1
ATOM 1357 C C . TYR A 1 172 ? 16.270 20.486 -18.181 1.00 82.56 172 TYR A C 1
ATOM 1359 O O . TYR A 1 172 ? 17.453 20.165 -18.033 1.00 82.56 172 TYR A O 1
ATOM 1367 N N . ASP A 1 173 ? 15.740 21.565 -17.599 1.00 79.94 173 ASP A N 1
ATOM 1368 C CA . ASP A 1 173 ? 16.491 22.439 -16.697 1.00 79.94 173 ASP A CA 1
ATOM 1369 C C . ASP A 1 173 ? 16.149 22.120 -15.229 1.00 79.94 173 ASP A C 1
ATOM 1371 O O . ASP A 1 173 ? 15.052 22.450 -14.768 1.00 79.94 173 ASP A O 1
ATOM 1375 N N . PRO A 1 174 ? 17.070 21.517 -14.454 1.00 76.19 174 PRO A N 1
ATOM 1376 C CA . PRO A 1 174 ? 16.823 21.167 -13.058 1.00 76.19 174 PRO A CA 1
ATOM 1377 C C . PRO A 1 174 ? 16.736 22.386 -12.126 1.00 76.19 174 PRO A C 1
ATOM 1379 O O . PRO A 1 174 ? 16.401 22.224 -10.955 1.00 76.19 174 PRO A O 1
ATOM 1382 N N . THR A 1 175 ? 17.070 23.591 -12.601 1.00 79.12 175 THR A N 1
ATOM 1383 C CA . THR A 1 175 ? 16.998 24.825 -11.802 1.00 79.12 175 THR A CA 1
ATOM 1384 C C . THR A 1 175 ? 15.613 25.469 -11.820 1.00 79.12 175 THR A C 1
ATOM 1386 O O . THR A 1 175 ? 15.293 26.275 -10.943 1.00 79.12 175 THR A O 1
ATOM 1389 N N . ILE A 1 176 ? 14.779 25.092 -12.790 1.00 80.12 176 ILE A N 1
ATOM 1390 C CA . ILE A 1 176 ? 13.395 25.540 -12.920 1.00 80.12 176 ILE A CA 1
ATOM 1391 C C . ILE A 1 176 ? 12.488 24.467 -12.299 1.00 80.12 176 ILE A C 1
ATOM 1393 O O . ILE A 1 176 ? 12.793 23.277 -12.342 1.00 80.12 176 ILE A O 1
ATOM 1397 N N . GLY A 1 177 ? 11.370 24.874 -11.686 1.00 75.5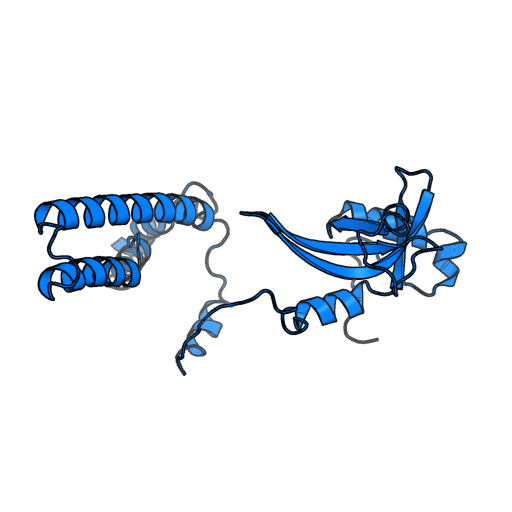0 177 GLY A N 1
ATOM 1398 C CA . GLY A 1 177 ? 10.427 23.928 -11.087 1.00 75.50 177 GLY A CA 1
ATOM 1399 C C . GLY A 1 177 ? 9.939 22.884 -12.099 1.00 75.50 177 GLY A C 1
ATOM 1400 O O . GLY A 1 177 ? 9.666 23.218 -13.250 1.00 75.50 177 GLY A O 1
ATOM 1401 N N . ASP A 1 178 ? 9.799 21.628 -11.666 1.00 75.00 178 ASP A N 1
ATOM 1402 C CA . ASP A 1 178 ? 9.431 20.508 -12.549 1.00 75.00 178 ASP A CA 1
ATOM 1403 C C . ASP A 1 178 ? 8.151 20.790 -13.361 1.00 75.00 178 ASP A C 1
ATOM 1405 O O . ASP A 1 178 ? 8.067 20.485 -14.543 1.00 75.00 178 ASP A O 1
ATOM 1409 N N . HIS A 1 179 ? 7.156 21.419 -12.731 1.00 72.69 179 HIS A N 1
ATOM 1410 C CA . HIS A 1 179 ? 5.854 21.739 -13.328 1.00 72.69 179 HIS A CA 1
ATOM 1411 C C . HIS A 1 179 ? 5.807 23.106 -14.030 1.00 72.69 179 HIS A C 1
ATOM 1413 O O . HIS A 1 179 ? 4.723 23.626 -14.307 1.00 72.69 179 HIS A O 1
ATOM 1419 N N . ASP A 1 180 ? 6.958 23.734 -14.267 1.00 78.88 180 ASP A N 1
ATOM 1420 C CA . ASP A 1 180 ? 7.010 24.942 -15.079 1.00 78.88 180 ASP A CA 1
ATOM 1421 C C . ASP A 1 180 ? 6.720 24.603 -16.548 1.00 78.88 180 ASP A C 1
ATOM 1423 O O . ASP A 1 180 ? 7.123 23.556 -17.055 1.00 78.88 180 ASP A O 1
ATOM 1427 N N . LYS A 1 181 ? 6.052 25.515 -17.263 1.00 77.31 181 LYS A N 1
ATOM 1428 C CA . LYS A 1 181 ? 5.713 25.350 -18.686 1.00 77.31 181 LYS A CA 1
ATOM 1429 C C . LYS A 1 181 ? 6.945 25.125 -19.561 1.00 77.31 181 LYS A C 1
ATOM 1431 O O . LYS A 1 181 ? 6.819 24.538 -20.630 1.00 77.31 181 LYS A O 1
ATOM 1436 N N . ALA A 1 182 ? 8.102 25.630 -19.134 1.00 76.25 182 ALA A N 1
ATOM 1437 C CA . ALA A 1 182 ? 9.363 25.412 -19.826 1.00 76.25 182 ALA A CA 1
ATOM 1438 C C . ALA A 1 182 ? 9.855 23.960 -19.710 1.00 76.25 182 ALA A C 1
ATOM 1440 O O . ALA A 1 182 ? 10.455 23.472 -20.660 1.00 76.25 182 ALA A O 1
ATOM 1441 N N . ASN A 1 183 ? 9.572 23.273 -18.597 1.00 81.62 183 ASN A N 1
ATOM 1442 C CA . ASN A 1 183 ? 10.032 21.910 -18.319 1.00 81.62 183 ASN A CA 1
ATOM 1443 C C . ASN A 1 183 ? 8.991 20.833 -18.638 1.00 81.62 183 ASN A C 1
ATOM 1445 O O . ASN A 1 183 ? 9.388 19.716 -18.948 1.00 81.62 183 ASN A O 1
ATOM 1449 N N . ASP A 1 184 ? 7.697 21.157 -18.610 1.00 78.75 184 ASP A N 1
ATOM 1450 C CA . ASP A 1 184 ? 6.578 20.225 -18.844 1.00 78.75 184 ASP A CA 1
ATOM 1451 C C . ASP A 1 184 ? 6.751 19.295 -20.074 1.00 78.75 184 ASP A C 1
ATOM 1453 O O . ASP A 1 184 ? 6.433 18.113 -19.967 1.00 78.75 184 ASP A O 1
ATOM 1457 N N . PRO A 1 185 ? 7.324 19.737 -21.219 1.00 82.50 185 PRO A N 1
ATOM 1458 C CA . PRO A 1 185 ? 7.557 18.852 -22.368 1.00 82.50 185 PRO A CA 1
ATOM 1459 C C . PRO A 1 185 ? 8.771 17.918 -22.233 1.00 82.50 185 PRO A C 1
ATOM 1461 O O . PRO A 1 185 ? 8.919 16.992 -23.027 1.00 82.50 185 PRO A O 1
ATOM 1464 N N . TYR A 1 186 ? 9.678 18.187 -21.293 1.00 81.44 186 TYR A N 1
ATOM 1465 C CA . TYR A 1 186 ? 10.997 17.553 -21.205 1.00 81.44 186 TYR A CA 1
ATOM 1466 C C . TYR A 1 186 ? 11.093 16.480 -20.124 1.00 81.44 186 TYR A C 1
ATOM 1468 O O . TYR A 1 186 ? 12.178 15.941 -19.911 1.00 81.44 186 TYR A O 1
ATOM 1476 N N . TRP A 1 187 ? 10.006 16.145 -19.434 1.00 83.25 187 TRP A N 1
ATOM 1477 C CA . TRP A 1 187 ? 10.009 15.055 -18.463 1.00 83.25 187 TRP A CA 1
ATOM 1478 C C . TRP A 1 187 ? 8.697 14.289 -18.473 1.00 83.25 187 TRP A C 1
ATOM 1480 O O . TRP A 1 187 ? 7.641 14.841 -18.769 1.00 83.25 187 TRP A O 1
ATOM 1490 N N . GLN A 1 188 ? 8.766 13.010 -18.111 1.00 81.69 188 GLN A N 1
ATOM 1491 C CA . GLN A 1 188 ? 7.585 12.194 -17.866 1.00 81.69 188 GLN A CA 1
ATOM 1492 C C . GLN A 1 188 ? 7.817 11.206 -16.712 1.00 81.69 188 GLN A C 1
ATOM 1494 O O . GLN A 1 188 ? 8.936 10.711 -16.530 1.00 81.69 188 GLN A O 1
ATOM 1499 N N . PRO A 1 189 ? 6.778 10.918 -15.905 1.00 83.44 189 PRO A N 1
ATOM 1500 C CA . PRO A 1 189 ? 6.848 9.917 -14.853 1.00 83.44 189 PRO A CA 1
ATOM 1501 C C . PRO A 1 189 ? 6.533 8.521 -15.407 1.00 83.44 189 PRO A C 1
ATOM 1503 O O . PRO A 1 189 ? 5.483 8.309 -16.007 1.00 83.44 189 PRO A O 1
ATOM 1506 N N . TRP A 1 190 ? 7.400 7.556 -15.119 1.00 79.88 190 TRP A N 1
ATOM 1507 C CA . TRP A 1 190 ? 7.266 6.163 -15.540 1.00 79.88 190 TRP A CA 1
ATOM 1508 C C . TRP A 1 190 ? 7.062 5.248 -14.337 1.00 79.88 190 TRP A C 1
ATOM 1510 O O . TRP A 1 190 ? 7.857 5.271 -13.401 1.00 79.88 190 TRP A O 1
ATOM 1520 N N . GLU A 1 191 ? 6.012 4.429 -14.335 1.00 80.06 191 GLU A N 1
ATOM 1521 C CA . GLU A 1 191 ? 5.829 3.405 -13.300 1.00 80.06 191 GLU A CA 1
ATOM 1522 C C . GLU A 1 191 ? 6.898 2.311 -13.455 1.00 80.06 191 GLU A C 1
ATOM 1524 O O . GLU A 1 191 ? 7.191 1.880 -14.567 1.00 80.06 191 GLU A O 1
ATOM 1529 N N . ILE A 1 192 ? 7.502 1.854 -12.352 1.00 77.69 192 ILE A N 1
ATOM 1530 C CA . ILE A 1 192 ? 8.459 0.739 -12.404 1.00 77.69 192 ILE A CA 1
ATOM 1531 C C . ILE A 1 192 ? 7.678 -0.565 -12.614 1.00 77.69 192 ILE A C 1
ATOM 1533 O O . ILE A 1 192 ? 7.238 -1.199 -11.654 1.00 77.69 192 ILE A O 1
ATOM 1537 N N . ASN A 1 193 ? 7.504 -0.952 -13.874 1.00 77.19 193 ASN A N 1
ATOM 1538 C CA . ASN A 1 193 ? 6.780 -2.145 -14.305 1.00 77.19 193 ASN A CA 1
ATOM 1539 C C . ASN A 1 193 ? 7.572 -2.939 -15.370 1.00 77.19 193 ASN A C 1
ATOM 1541 O O . ASN A 1 193 ? 8.705 -2.586 -15.699 1.00 77.19 193 ASN A O 1
ATOM 1545 N N . GLU A 1 194 ? 6.992 -4.037 -15.873 1.00 74.44 194 GLU A N 1
ATOM 1546 C CA . GLU A 1 194 ? 7.618 -4.857 -16.926 1.00 74.44 194 GLU A CA 1
ATOM 1547 C C . GLU A 1 194 ? 7.828 -4.048 -18.222 1.00 74.44 194 GLU A C 1
ATOM 1549 O O . GLU A 1 194 ? 8.891 -4.151 -18.830 1.00 74.44 194 GLU A O 1
ATOM 1554 N N . ASP A 1 195 ? 6.891 -3.159 -18.572 1.00 75.06 195 ASP A N 1
ATOM 1555 C CA . ASP A 1 195 ? 6.973 -2.321 -19.778 1.00 75.06 195 ASP A CA 1
ATOM 1556 C C . ASP A 1 195 ? 8.193 -1.383 -19.750 1.00 75.06 195 ASP A C 1
ATOM 1558 O O . ASP A 1 195 ? 8.910 -1.247 -20.743 1.00 75.06 195 ASP A O 1
ATOM 1562 N N . LEU A 1 196 ? 8.488 -0.775 -18.593 1.00 78.62 196 LEU A N 1
ATOM 1563 C CA . LEU A 1 196 ? 9.681 0.052 -18.394 1.00 78.62 196 LEU A CA 1
ATOM 1564 C C . LEU A 1 196 ? 10.964 -0.755 -18.625 1.00 78.62 196 LEU A C 1
ATOM 1566 O O . LEU A 1 196 ? 11.924 -0.251 -19.211 1.00 78.62 196 LEU A O 1
ATOM 1570 N N . HIS A 1 197 ? 11.001 -2.003 -18.152 1.00 79.25 197 HIS A N 1
ATOM 1571 C CA . HIS A 1 197 ? 12.171 -2.871 -18.315 1.00 79.25 197 HIS A CA 1
ATOM 1572 C C . HIS A 1 197 ? 12.358 -3.278 -19.774 1.00 79.25 197 HIS A C 1
ATOM 1574 O O . HIS A 1 197 ? 13.496 -3.328 -20.236 1.00 79.25 197 HIS A O 1
ATOM 1580 N N . ASP A 1 198 ? 11.273 -3.506 -20.509 1.00 77.00 198 ASP A N 1
ATOM 1581 C CA . ASP A 1 198 ? 11.330 -3.785 -21.944 1.00 77.00 198 ASP A CA 1
ATOM 1582 C C . ASP A 1 198 ? 11.781 -2.547 -22.745 1.00 77.00 198 ASP A C 1
ATOM 1584 O O . ASP A 1 198 ? 12.598 -2.673 -23.661 1.00 77.00 198 ASP A O 1
ATOM 1588 N N . CYS A 1 199 ? 11.367 -1.337 -22.350 1.00 78.75 199 CYS A N 1
ATOM 1589 C CA . CYS A 1 199 ? 11.852 -0.077 -22.936 1.00 78.75 199 CYS A CA 1
ATOM 1590 C C . CYS A 1 199 ? 13.358 0.146 -22.695 1.00 78.75 199 CYS A C 1
ATOM 1592 O O . CYS A 1 199 ? 14.084 0.586 -23.591 1.00 78.75 199 CYS A O 1
ATOM 1594 N N . MET A 1 200 ? 13.851 -0.179 -21.493 1.00 80.94 200 MET A N 1
ATOM 1595 C CA . MET A 1 200 ? 15.285 -0.140 -21.176 1.00 80.94 200 MET A CA 1
ATOM 1596 C C . MET A 1 200 ? 16.056 -1.204 -21.964 1.00 80.94 200 MET A C 1
ATOM 1598 O O . MET A 1 200 ? 17.074 -0.890 -22.576 1.00 80.94 200 MET A O 1
ATOM 1602 N N . ARG A 1 201 ? 15.556 -2.447 -22.002 1.00 79.38 201 ARG A N 1
ATOM 1603 C CA . ARG A 1 201 ? 16.165 -3.546 -22.766 1.00 79.38 201 ARG A CA 1
ATOM 1604 C C . ARG A 1 201 ? 16.325 -3.163 -24.232 1.00 79.38 201 ARG A C 1
ATOM 1606 O O . ARG A 1 201 ? 17.422 -3.256 -24.770 1.00 79.38 201 ARG A O 1
ATOM 1613 N N . THR A 1 202 ? 15.252 -2.652 -24.831 1.00 80.31 202 THR A N 1
ATOM 1614 C CA . THR A 1 202 ? 15.233 -2.239 -26.236 1.00 80.31 202 THR A CA 1
ATOM 1615 C C . THR A 1 202 ? 16.305 -1.190 -26.518 1.00 80.31 202 THR A C 1
ATOM 1617 O O . THR A 1 202 ? 17.006 -1.302 -27.518 1.00 80.31 202 THR A O 1
ATOM 1620 N N . TYR A 1 203 ? 16.487 -0.204 -25.628 1.00 80.81 203 TYR A N 1
ATOM 1621 C CA . TYR A 1 203 ? 17.555 0.789 -25.765 1.00 80.81 203 TYR A CA 1
ATOM 1622 C C . TYR A 1 203 ? 18.950 0.150 -25.673 1.00 80.81 203 TYR A C 1
ATOM 1624 O O . TYR A 1 203 ? 19.782 0.369 -26.552 1.00 80.81 203 TYR A O 1
ATOM 1632 N N . TYR A 1 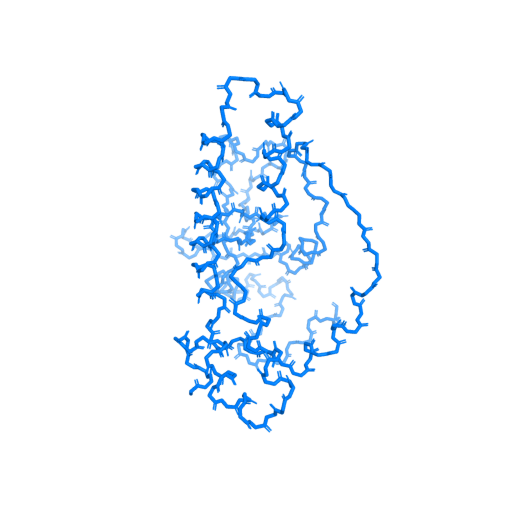204 ? 19.214 -0.666 -24.650 1.00 81.50 204 TYR A N 1
ATOM 1633 C CA . TYR A 1 204 ? 20.545 -1.242 -24.418 1.00 81.50 204 TYR A CA 1
ATOM 1634 C C . TYR A 1 204 ? 20.942 -2.351 -25.406 1.00 81.50 204 TYR A C 1
ATOM 1636 O O . TYR A 1 204 ? 22.127 -2.641 -25.562 1.00 81.50 204 TYR A O 1
ATOM 1644 N N . GLU A 1 205 ? 19.987 -2.922 -26.139 1.00 80.56 205 GLU A N 1
ATOM 1645 C CA . GLU A 1 205 ? 20.253 -3.839 -27.253 1.00 80.56 205 GLU A CA 1
ATOM 1646 C C . GLU A 1 205 ? 20.697 -3.125 -28.547 1.00 80.56 205 GLU A C 1
ATOM 1648 O O . GLU A 1 205 ? 21.302 -3.760 -29.423 1.00 80.56 205 GLU A O 1
ATOM 1653 N N . THR A 1 206 ? 20.452 -1.812 -28.669 1.00 78.56 206 THR A N 1
ATOM 1654 C CA . THR A 1 206 ? 20.903 -1.004 -29.817 1.00 78.56 206 THR A CA 1
ATOM 1655 C C . THR A 1 206 ? 22.420 -0.783 -29.821 1.00 78.56 206 THR A C 1
ATOM 1657 O O . THR A 1 206 ? 23.100 -0.957 -28.809 1.00 78.56 206 THR A O 1
ATOM 1660 N N . GLU A 1 207 ? 22.982 -0.376 -30.965 1.00 71.81 207 GLU A N 1
ATOM 1661 C CA . GLU A 1 207 ? 24.416 -0.049 -31.059 1.00 71.81 207 GLU A CA 1
ATOM 1662 C C . GLU A 1 207 ? 24.820 1.123 -30.149 1.00 71.81 207 GLU A C 1
ATOM 1664 O O . GLU A 1 207 ? 25.926 1.119 -29.611 1.00 71.81 207 GLU A O 1
ATOM 1669 N N . GLU A 1 208 ? 23.916 2.080 -29.919 1.00 71.75 208 GLU A N 1
ATOM 1670 C CA . GLU A 1 208 ? 24.138 3.219 -29.020 1.00 71.75 208 GLU A CA 1
ATOM 1671 C C . GLU A 1 208 ? 24.147 2.786 -27.549 1.00 71.75 208 GLU A C 1
ATOM 1673 O O . GLU A 1 208 ? 25.026 3.184 -26.785 1.00 71.75 208 GLU A O 1
ATOM 1678 N N . GLY A 1 209 ? 23.217 1.912 -27.158 1.00 68.06 209 GLY A N 1
ATOM 1679 C CA . GLY A 1 209 ? 23.121 1.399 -25.794 1.00 68.06 209 GLY A CA 1
ATOM 1680 C C . GLY A 1 209 ? 24.241 0.422 -25.415 1.00 68.06 209 GLY A C 1
ATOM 1681 O O . GLY A 1 209 ? 24.718 0.446 -24.281 1.00 68.06 209 GLY A O 1
ATOM 1682 N N . LYS A 1 210 ? 24.752 -0.372 -26.366 1.00 69.94 210 LYS A N 1
ATOM 1683 C CA . LYS A 1 210 ? 25.920 -1.251 -26.144 1.00 69.94 210 LYS A CA 1
ATOM 1684 C C . LYS A 1 210 ? 27.199 -0.483 -25.794 1.00 69.94 210 LYS A C 1
ATOM 1686 O O . LYS A 1 210 ? 28.096 -1.055 -25.178 1.00 69.94 210 LYS A O 1
ATOM 1691 N N . GLY A 1 211 ? 27.283 0.796 -26.164 1.00 67.56 211 GLY A N 1
ATOM 1692 C CA . GLY A 1 211 ? 28.389 1.683 -25.798 1.00 67.56 211 GLY A CA 1
ATOM 1693 C C . GLY A 1 211 ? 28.368 2.151 -24.338 1.00 67.56 211 GLY A C 1
ATOM 1694 O O . GLY A 1 211 ? 29.404 2.570 -23.827 1.00 67.56 211 GLY A O 1
ATOM 1695 N N . ASP A 1 212 ? 27.227 2.040 -23.648 1.00 67.12 212 ASP A N 1
ATOM 1696 C CA . ASP A 1 212 ? 27.040 2.526 -22.273 1.00 67.12 212 ASP A CA 1
ATOM 1697 C C . ASP A 1 212 ? 27.510 1.504 -21.199 1.00 67.12 212 ASP A C 1
ATOM 1699 O O . ASP A 1 212 ? 27.306 1.725 -20.008 1.00 67.12 212 ASP A O 1
ATOM 1703 N N . ASN A 1 213 ? 28.173 0.399 -21.589 1.00 66.44 213 ASN A N 1
ATOM 1704 C CA . ASN A 1 213 ? 28.706 -0.661 -20.705 1.00 66.44 213 ASN A CA 1
ATOM 1705 C C . ASN A 1 213 ? 27.679 -1.297 -19.740 1.00 66.44 213 ASN A C 1
ATOM 1707 O O . ASN A 1 213 ? 28.052 -1.872 -18.716 1.00 66.44 213 ASN A O 1
ATOM 1711 N N . VAL A 1 214 ? 26.385 -1.237 -20.060 1.00 71.69 214 VAL A N 1
ATOM 1712 C CA . VAL A 1 214 ? 25.325 -1.868 -19.263 1.00 71.69 214 VAL A CA 1
ATOM 1713 C C . VAL A 1 214 ? 25.122 -3.312 -19.725 1.00 71.69 214 VAL A C 1
ATOM 1715 O O . VAL A 1 214 ? 24.835 -3.565 -20.895 1.00 71.69 214 VAL A O 1
ATOM 1718 N N . LYS A 1 215 ? 25.264 -4.275 -18.805 1.00 67.12 215 LYS A N 1
ATOM 1719 C CA . LYS A 1 215 ? 24.966 -5.692 -19.067 1.00 67.12 215 LYS A CA 1
ATOM 1720 C C . LYS A 1 215 ? 23.454 -5.916 -18.969 1.00 67.12 215 LYS A C 1
ATOM 1722 O O . LYS A 1 215 ? 22.862 -5.704 -17.912 1.00 67.12 215 LYS A O 1
ATOM 1727 N N . VAL A 1 216 ? 22.842 -6.353 -20.064 1.00 66.38 216 VAL A N 1
ATOM 1728 C CA . VAL A 1 216 ? 21.434 -6.763 -20.108 1.00 66.38 216 VAL A CA 1
ATOM 1729 C C . VAL A 1 216 ? 21.368 -8.270 -19.879 1.00 66.38 216 VAL A C 1
ATOM 1731 O O . VAL A 1 216 ? 22.096 -9.016 -20.528 1.00 66.38 216 VAL A O 1
ATOM 1734 N N . PHE A 1 217 ? 20.513 -8.702 -18.956 1.00 64.50 217 PHE A N 1
ATOM 1735 C CA . PHE A 1 217 ? 20.289 -10.113 -18.642 1.00 64.50 217 PHE A CA 1
ATOM 1736 C C . PHE A 1 217 ? 18.881 -10.534 -19.054 1.00 64.50 217 PHE A C 1
ATOM 1738 O O . PHE A 1 217 ? 17.930 -9.757 -18.906 1.00 64.50 217 PHE A O 1
ATOM 1745 N N . ASP A 1 218 ? 18.746 -11.774 -19.521 1.00 64.81 218 ASP A N 1
ATOM 1746 C CA . ASP A 1 218 ? 17.448 -12.353 -19.846 1.00 64.81 218 ASP A CA 1
ATOM 1747 C C . ASP A 1 218 ? 16.723 -12.856 -18.590 1.00 64.81 218 ASP A C 1
ATOM 1749 O O . ASP A 1 218 ? 17.313 -13.142 -17.544 1.00 64.81 218 ASP A O 1
ATOM 1753 N N . LYS A 1 219 ? 15.392 -12.974 -18.680 1.00 51.25 219 LYS A N 1
ATOM 1754 C CA . LYS A 1 219 ? 14.543 -13.466 -17.584 1.00 51.25 219 LYS A CA 1
ATOM 1755 C C . LYS A 1 219 ? 14.871 -14.937 -17.288 1.00 51.25 219 LYS A C 1
ATOM 1757 O O . LYS A 1 219 ? 14.300 -15.835 -17.900 1.00 51.25 219 LYS A O 1
ATOM 1762 N N . GLY A 1 220 ? 15.767 -15.167 -16.329 1.00 53.28 220 GLY A N 1
ATOM 1763 C CA . GLY A 1 220 ? 16.259 -16.495 -15.947 1.00 53.28 220 GLY A CA 1
ATOM 1764 C C . GLY A 1 220 ? 17.781 -16.606 -15.840 1.00 53.28 220 GLY A C 1
ATOM 1765 O O . GLY A 1 220 ? 18.251 -17.645 -15.387 1.00 53.28 220 GLY A O 1
ATOM 1766 N N . ASP A 1 221 ? 18.528 -15.565 -16.215 1.00 57.66 221 ASP A N 1
ATOM 1767 C CA . ASP A 1 221 ? 19.969 -15.500 -15.973 1.00 57.66 221 ASP A CA 1
ATOM 1768 C C . ASP A 1 221 ? 20.286 -15.191 -14.502 1.00 57.66 221 ASP A C 1
ATOM 1770 O O . ASP A 1 221 ? 19.620 -14.378 -13.850 1.00 57.66 221 ASP A O 1
ATOM 1774 N N . ASP A 1 222 ? 21.343 -15.824 -13.987 1.00 46.44 222 ASP A N 1
ATOM 1775 C CA . ASP A 1 222 ? 21.873 -15.577 -12.647 1.00 46.44 222 ASP A CA 1
ATOM 1776 C C . ASP A 1 222 ? 22.502 -14.175 -12.583 1.00 46.44 222 ASP A C 1
ATOM 1778 O O . ASP A 1 222 ? 23.649 -13.950 -12.973 1.00 46.44 222 ASP A O 1
ATOM 1782 N N . CYS A 1 223 ? 21.739 -13.203 -12.083 1.00 48.59 223 CYS A N 1
ATOM 1783 C CA . CYS A 1 223 ? 22.205 -11.836 -11.888 1.00 48.59 223 CYS A CA 1
ATOM 1784 C C . CYS A 1 223 ? 22.794 -11.667 -10.476 1.00 48.59 223 CYS A C 1
ATOM 1786 O O . CYS A 1 223 ? 22.057 -11.597 -9.492 1.00 48.59 223 CYS A O 1
ATOM 1788 N N . GLN A 1 224 ? 24.122 -11.568 -10.367 1.00 46.91 224 GLN A N 1
ATOM 1789 C CA . GLN A 1 224 ? 24.814 -11.146 -9.142 1.00 46.91 224 GLN A CA 1
ATOM 1790 C C . GLN A 1 224 ? 25.040 -9.626 -9.162 1.00 46.91 224 GLN A C 1
ATOM 1792 O O . GLN A 1 224 ? 26.164 -9.154 -9.271 1.00 46.91 224 GLN A O 1
ATOM 1797 N N . SER A 1 225 ? 23.968 -8.832 -9.095 1.00 50.75 225 SER A N 1
ATOM 1798 C CA . SER A 1 225 ? 24.062 -7.360 -9.135 1.00 50.75 225 SER A CA 1
ATOM 1799 C C . SER A 1 225 ? 24.485 -6.712 -7.806 1.00 50.75 225 SER A C 1
ATOM 1801 O O . SER A 1 225 ? 24.350 -5.501 -7.664 1.00 50.75 225 SER A O 1
ATOM 1803 N N . GLU A 1 226 ? 24.893 -7.495 -6.804 1.00 39.53 226 GLU A N 1
ATOM 1804 C CA . GLU A 1 226 ? 25.258 -7.001 -5.463 1.00 39.53 226 GLU A CA 1
ATOM 1805 C C . GLU A 1 226 ? 26.780 -7.005 -5.197 1.00 39.53 226 GLU A C 1
ATOM 1807 O O . GLU A 1 226 ? 27.193 -6.558 -4.130 1.00 39.53 226 GLU A O 1
ATOM 1812 N N . GLU A 1 227 ? 27.617 -7.465 -6.143 1.00 40.06 227 GLU A N 1
ATOM 1813 C CA . GLU A 1 227 ? 29.079 -7.606 -5.953 1.00 40.06 227 GLU A CA 1
ATOM 1814 C C . GLU A 1 227 ? 29.982 -6.863 -6.974 1.00 40.06 227 GLU A C 1
ATOM 1816 O O . GLU A 1 227 ? 31.201 -7.009 -6.890 1.00 40.06 227 GLU A O 1
ATOM 1821 N N . GLU A 1 228 ? 29.452 -6.027 -7.880 1.00 34.16 228 GLU A N 1
ATOM 1822 C CA . GLU A 1 228 ? 30.265 -5.124 -8.741 1.00 34.16 228 GLU A CA 1
ATOM 1823 C C . GLU A 1 228 ? 30.015 -3.638 -8.438 1.00 34.16 228 GLU A C 1
ATOM 1825 O O . GLU A 1 228 ? 28.832 -3.225 -8.400 1.00 34.16 228 GLU A O 1
#

Foldseek 3Di:
DLQALQQFPLNVLVVPPPVVDPPPSVVSNVVSVDLDDPVLVVVLVVLVVCVVVCVCVVQDPVNSVVVSVVSVVVSSVVSVVVSSVVRNSNDDDDPVNVVCVVPPPDDDDDDDDDDDDPPDCPPVQVVVCVVQAQQWFFDVPVPRAIWGFHGWDFDDDDVDTFIWGKTFHPQADPVDDCPDPSNVVTIDTHTPDPVRLVRSVVQCVDPVNVVVVDDDDDDPDDDPPPPD

Organism: NCBI:txid2934178

Secondary structure (DSSP, 8-state):
-TT-TTS-HHHHHHHHTTTT-SSHHHHHHHHHH-SS-HHHHHHHHHHHHHHHTTTTTTS-HHHHHHHHHHHHHHHHHHHHHHHHHH--TTS---TTHHHHGGG--S--------S-------HHHHHHHHHHTT-EEEETTTTSEEEEEEEEEEEEETTEEEEEEEEE-TT--TTS-TTSTTTGGGEEEEESSHHHHHHHHHHHHSHHHHTTTPPP--TTS---TT--

Nearest PDB structures (foldseek):
  6x50-assembly1_A  TM=4.092E-01  e=4.943E-01  Escherichia coli
  1whj-assembly1_A  TM=4.173E-01  e=2.184E+00  Mus musculus
  1sg5-assembly1_A  TM=4.586E-01  e=5.324E+00  Escherichia coli
  4iup-assembly2_B  TM=3.250E-01  e=3.728E+00  Arabidopsis thaliana

pLDDT: mean 70.59, std 15.76, range [30.11, 90.25]

Solvent-accessible surface area (backbone atoms only — not comparable to full-atom values): 13742 Å² total; per-residue (Å²): 111,66,67,33,52,85,41,45,58,37,60,50,30,50,73,65,32,34,84,75,29,96,53,64,19,51,50,50,29,57,63,60,63,54,64,68,68,68,67,61,58,52,56,44,48,52,57,54,48,37,40,76,72,52,80,35,75,90,50,52,71,66,59,51,50,52,52,42,50,53,51,50,52,52,50,42,53,54,33,46,57,49,43,57,70,67,31,28,26,74,73,62,84,52,84,67,58,68,62,56,69,78,71,74,85,75,87,87,86,89,86,84,94,85,76,98,59,86,65,73,81,40,74,62,50,54,50,49,40,71,73,46,47,72,41,57,31,30,40,70,91,71,76,59,42,67,28,34,25,76,48,71,45,80,44,86,41,98,94,54,71,48,56,24,42,34,27,33,34,96,82,52,55,88,89,51,62,72,86,34,84,87,28,51,87,25,49,51,80,37,65,80,48,73,67,51,52,51,23,27,48,58,32,42,73,35,81,74,28,55,71,69,75,64,86,85,75,62,101,83,58,90,76,74,84,86,82,121

Sequence (228 aa):
MAADDNCKAYRWHFKYSYQQTKVLGKLACLVLSKILGIGTAERNWKQVKAVKSGQRVNTSIDKTRKQVLIYAQYQQMRAQARAIKLSAAGKLWEDKDCKEIQMSLEEEVAEPEEPIVEGKVGTEEARLMSKYGGLKLCDIDEGNRVMTVIKMVFVKQRGKNAYHAFATLPGYDPTIGDHDKANDPYWQPWEINEDLHDCMRTYYETEEGKGDNVKVFDKGDDCQSEEE

Mean predicted aligned error: 19.78 Å